Protein AF-A0A1V5Z979-F1 (afdb_monomer_lite)

Radius of gyration: 39.66 Å; chains: 1; bounding box: 82×24×123 Å

pLDDT: mean 83.8, std 12.01, range [31.59, 94.88]

Secondary structure (DSSP, 8-state):
----------HHHHHHHHHHHHHHHHHHHHHHHHHHHHHHHHHHHHHHHHHHHHHHHHHHHHHHHHHHHHHHHHH--TTHHHHHHHHHHHHHHHHHHHHHHHHHHHHHHHHHHHHHHHHHHHHHHHHHHHHHHHHHHHHHHHHHHHHHHHHHHHHHTT-----PPPPTT-TTHHHHHHHHHHHHHHHHHHHHHHHHHTT--

Foldseek 3Di:
DDDPPPPWQPVVVLCVVLCVVLVVLVVVLVVVLVVLVVVLVVLLVVLVVVLVVVVVVLVVVLVVLVVQQVVLVVVVPPPSNVVSVVSNVVSVVVSVVSVVVSVVSVVVSVVSVVVSVVSVVVSVVVSVVSSVVSSVLSVLERRVVRVVVVCVVCVVVVHQDDDDQDDPSRPCRVVSVVVNVVSVVVVVVVVVVVVVVVVVD

Sequence (201 aa):
MRKKRGALADGGFQRRTAVRVLGVVLAFSVIGLSVLGFHAVRTGRMLASASDELESALLTGDNIVKAFIRYSGRVGATGLVPNAGKIAIDHELSATTVRRRMADIRRCIFINYAIIGVLGGLFLLQGVFLYRYCIRLTGRIAGPMGMLRRRLEEINRGEIPDFRPLRRDDEFRDVYDQLALAARGIETGVKRRVRTRAKER

Structure (mmCIF, N/CA/C/O backbone):
data_AF-A0A1V5Z979-F1
#
_entry.id   AF-A0A1V5Z979-F1
#
loop_
_atom_site.group_PDB
_atom_site.id
_atom_site.type_symbol
_atom_site.label_atom_id
_atom_site.label_alt_id
_atom_site.label_comp_id
_atom_site.label_asym_id
_atom_site.label_entity_id
_atom_site.label_seq_id
_atom_site.pdbx_PDB_ins_code
_atom_site.Cartn_x
_atom_site.Cartn_y
_atom_site.Cartn_z
_atom_site.occupancy
_atom_site.B_iso_or_equiv
_atom_site.auth_seq_id
_atom_site.auth_comp_id
_atom_site.auth_asym_id
_atom_site.auth_atom_id
_atom_site.pdbx_PDB_model_num
ATOM 1 N N . MET A 1 1 ? -42.049 8.617 17.610 1.00 35.78 1 MET A N 1
ATOM 2 C CA . MET A 1 1 ? -40.870 7.775 17.283 1.00 35.78 1 MET A CA 1
ATOM 3 C C . MET A 1 1 ? -39.894 7.757 18.459 1.00 35.78 1 MET A C 1
ATOM 5 O O . MET A 1 1 ? -39.322 8.784 18.801 1.00 35.78 1 MET A O 1
ATOM 9 N N . ARG A 1 2 ? -39.759 6.613 19.140 1.00 31.59 2 ARG A N 1
ATOM 10 C CA . ARG A 1 2 ? -38.949 6.447 20.362 1.00 31.59 2 ARG A CA 1
ATOM 11 C C . ARG A 1 2 ? -37.449 6.515 20.029 1.00 31.59 2 ARG A C 1
ATOM 13 O O . ARG A 1 2 ? -36.906 5.595 19.425 1.00 31.59 2 ARG A O 1
ATOM 20 N N . LYS A 1 3 ? -36.780 7.591 20.457 1.00 36.03 3 LYS A N 1
ATOM 21 C CA . LYS A 1 3 ? -35.313 7.734 20.469 1.00 36.03 3 LYS A CA 1
ATOM 22 C C . LYS A 1 3 ? -34.719 6.569 21.280 1.00 36.03 3 LYS A C 1
ATOM 24 O O . LYS A 1 3 ? -34.806 6.565 22.508 1.00 36.03 3 LYS A O 1
ATOM 29 N N . LYS A 1 4 ? -34.135 5.565 20.614 1.00 40.50 4 LYS A N 1
ATOM 30 C CA . LYS A 1 4 ? -33.307 4.544 21.272 1.00 40.50 4 LYS A CA 1
ATOM 31 C C . LYS A 1 4 ? -32.090 5.259 21.862 1.00 40.50 4 LYS A C 1
ATOM 33 O O . LYS A 1 4 ? -31.156 5.599 21.143 1.00 40.50 4 LYS A O 1
ATOM 38 N N . ARG A 1 5 ? -32.124 5.535 23.167 1.00 42.91 5 ARG A N 1
ATOM 39 C CA . ARG A 1 5 ? -30.969 6.012 23.934 1.00 42.91 5 ARG A CA 1
ATOM 40 C C . ARG A 1 5 ? -29.943 4.877 23.985 1.00 42.91 5 ARG A C 1
ATOM 42 O O . ARG A 1 5 ? -30.000 4.031 24.871 1.00 42.91 5 ARG A O 1
ATOM 49 N N . GLY A 1 6 ? -29.045 4.839 23.002 1.00 43.59 6 GLY A N 1
ATOM 50 C CA . GLY A 1 6 ? -27.810 4.058 23.055 1.00 43.59 6 GLY A CA 1
ATOM 51 C C . GLY A 1 6 ? -26.882 4.683 24.087 1.00 43.59 6 GLY A C 1
ATOM 52 O O . GLY A 1 6 ? -25.985 5.443 23.743 1.00 43.59 6 GLY A O 1
ATOM 53 N N . ALA A 1 7 ? -27.171 4.452 25.362 1.00 45.88 7 ALA A N 1
ATOM 54 C CA . ALA A 1 7 ? -26.280 4.836 26.436 1.00 45.88 7 ALA A CA 1
ATOM 55 C C . ALA A 1 7 ? -25.063 3.895 26.432 1.00 45.88 7 ALA A C 1
ATOM 57 O O . ALA A 1 7 ? -25.236 2.680 26.356 1.00 45.88 7 ALA A O 1
ATOM 58 N N . LEU A 1 8 ? -23.877 4.497 26.596 1.00 48.47 8 LEU A N 1
ATOM 59 C CA . LEU A 1 8 ? -22.590 3.890 26.979 1.00 48.47 8 LEU A CA 1
ATOM 60 C C . LEU A 1 8 ? -21.649 3.439 25.847 1.00 48.47 8 LEU A C 1
ATOM 62 O O . LEU A 1 8 ? -21.052 2.374 25.910 1.00 48.47 8 LEU A O 1
ATOM 66 N N . ALA A 1 9 ? -21.427 4.293 24.850 1.00 53.34 9 ALA A N 1
ATOM 67 C CA . ALA A 1 9 ? -20.205 4.239 24.047 1.00 53.34 9 ALA A CA 1
ATOM 68 C C . ALA A 1 9 ? -19.625 5.653 23.962 1.00 53.34 9 ALA A C 1
ATOM 70 O O . ALA A 1 9 ? -20.198 6.517 23.299 1.00 53.34 9 ALA A O 1
ATOM 71 N N . ASP A 1 10 ? -18.516 5.918 24.657 1.00 63.00 10 ASP A N 1
ATOM 72 C CA . ASP A 1 10 ? -17.785 7.176 24.499 1.00 63.00 10 ASP A CA 1
ATOM 73 C C . ASP A 1 10 ? -17.158 7.212 23.093 1.00 63.00 10 ASP A C 1
ATOM 75 O O . ASP A 1 10 ? -16.025 6.783 22.862 1.00 63.00 10 ASP A O 1
ATOM 79 N N . GLY A 1 11 ? -17.925 7.699 22.113 1.00 62.31 11 GLY A N 1
ATOM 80 C CA . GLY A 1 11 ? -17.481 7.832 20.724 1.00 62.31 11 GLY A CA 1
ATOM 81 C C . GLY A 1 11 ? -16.298 8.797 20.562 1.00 62.31 11 GLY A C 1
ATOM 82 O O . GLY A 1 11 ? -15.613 8.781 19.535 1.00 62.31 11 GLY A O 1
ATOM 83 N N . GLY A 1 12 ? -16.028 9.639 21.566 1.00 69.50 12 GLY A N 1
ATOM 84 C CA . GLY A 1 12 ? -14.826 10.463 21.640 1.00 69.50 12 GLY A CA 1
ATOM 85 C C . GLY A 1 12 ? -13.585 9.637 21.974 1.00 69.50 12 GLY A C 1
ATOM 86 O O . GLY A 1 12 ? -12.540 9.844 21.356 1.00 69.50 12 GLY A O 1
ATOM 87 N N . PHE A 1 13 ? -13.694 8.689 22.906 1.00 68.56 13 PHE A N 1
ATOM 88 C CA . PHE A 1 13 ? -12.626 7.737 23.224 1.00 68.56 13 PHE A CA 1
ATOM 89 C C . PHE A 1 13 ? -12.359 6.774 22.060 1.00 68.56 13 PHE A C 1
ATOM 91 O O . PHE A 1 13 ? -11.215 6.624 21.637 1.00 68.56 13 PHE A O 1
ATOM 98 N N . GLN A 1 14 ? -13.410 6.204 21.463 1.00 72.06 14 GLN A N 1
ATOM 99 C CA . GLN A 1 14 ? -13.290 5.255 20.346 1.00 72.06 14 GLN A CA 1
ATOM 100 C C . GLN A 1 14 ? -12.556 5.858 19.143 1.00 72.06 14 GLN A C 1
ATOM 102 O O . GLN A 1 14 ? -11.610 5.263 18.630 1.00 72.06 14 GLN A O 1
ATOM 107 N N . ARG A 1 15 ? -12.940 7.072 18.721 1.00 71.06 15 ARG A N 1
ATOM 108 C CA . ARG A 1 15 ? -12.273 7.762 17.606 1.00 71.06 15 ARG A CA 1
ATOM 109 C C . ARG A 1 15 ? -10.845 8.163 17.950 1.00 71.06 15 ARG A C 1
ATOM 111 O O . ARG A 1 15 ? -9.973 7.979 17.112 1.00 71.06 15 ARG A O 1
ATOM 118 N N . ARG A 1 16 ? -10.577 8.664 19.163 1.00 80.25 16 ARG A N 1
ATOM 119 C CA . ARG A 1 16 ? -9.211 9.034 19.574 1.00 80.25 16 ARG A CA 1
ATOM 120 C C . ARG A 1 16 ? -8.273 7.829 19.582 1.00 80.25 16 ARG A C 1
ATOM 122 O O . ARG A 1 16 ? -7.176 7.923 19.042 1.00 80.25 16 ARG A O 1
ATOM 129 N N . THR A 1 17 ? -8.707 6.702 20.137 1.00 78.56 17 THR A N 1
ATOM 130 C CA . THR A 1 17 ? -7.901 5.474 20.174 1.00 78.56 17 THR A CA 1
ATOM 131 C C . THR A 1 17 ? -7.713 4.892 18.775 1.00 78.56 17 THR A C 1
ATOM 133 O O . THR A 1 17 ? -6.583 4.597 18.393 1.00 78.56 17 THR A O 1
ATOM 136 N N . ALA A 1 18 ? -8.780 4.807 17.971 1.00 80.69 18 ALA A N 1
ATOM 137 C CA . ALA A 1 18 ? -8.688 4.320 16.595 1.00 80.69 18 ALA A CA 1
ATOM 138 C C . ALA A 1 18 ? -7.765 5.194 15.730 1.00 80.69 18 ALA A C 1
ATOM 140 O O . ALA A 1 18 ? -6.928 4.655 15.016 1.00 80.69 18 ALA A O 1
ATOM 141 N N . VAL A 1 19 ? -7.861 6.525 15.826 1.00 80.19 19 VAL A N 1
ATOM 142 C CA . VAL A 1 19 ? -7.001 7.455 15.072 1.00 80.19 19 VAL A CA 1
ATOM 143 C C . VAL A 1 19 ? -5.542 7.362 15.516 1.00 80.19 19 VAL A C 1
ATOM 145 O O . VAL A 1 19 ? -4.662 7.402 14.665 1.00 80.19 19 VAL A O 1
ATOM 148 N N . ARG A 1 20 ? -5.258 7.191 16.815 1.00 86.12 20 ARG A N 1
ATOM 149 C CA . ARG A 1 20 ? -3.879 7.017 17.308 1.00 86.12 20 ARG A CA 1
ATOM 150 C C . ARG A 1 20 ? -3.242 5.732 16.786 1.00 86.12 20 ARG A C 1
ATOM 152 O O . ARG A 1 20 ? -2.144 5.784 16.246 1.00 86.12 20 ARG A O 1
ATOM 159 N N . VAL A 1 21 ? -3.938 4.600 16.911 1.00 87.06 21 VAL A N 1
ATOM 160 C CA . VAL A 1 21 ? -3.439 3.303 16.422 1.00 87.06 21 VAL A CA 1
ATOM 161 C C . VAL A 1 21 ? -3.267 3.335 14.905 1.00 87.06 21 VAL A C 1
ATOM 163 O O . VAL A 1 21 ? -2.213 2.962 14.397 1.00 87.06 21 VAL A O 1
ATOM 166 N N . LEU A 1 22 ? -4.270 3.844 14.185 1.00 87.38 22 LEU A N 1
ATOM 167 C CA . LEU A 1 22 ? -4.211 3.976 12.734 1.00 87.38 22 LEU A CA 1
ATOM 168 C C . LEU A 1 22 ? -3.068 4.901 12.299 1.00 87.38 22 LEU A C 1
ATOM 170 O O . LEU A 1 22 ? -2.351 4.572 11.363 1.00 87.38 22 LEU A O 1
ATOM 174 N N . GLY A 1 23 ? -2.872 6.024 12.992 1.00 86.19 23 GLY A N 1
ATOM 175 C CA . GLY A 1 23 ? -1.809 6.983 12.702 1.00 86.19 23 GLY A CA 1
ATOM 176 C C . GLY A 1 23 ? -0.417 6.371 12.827 1.00 86.19 23 GLY A C 1
ATOM 177 O O . GLY A 1 23 ? 0.405 6.565 11.938 1.00 86.19 23 GLY A O 1
ATOM 178 N N . VAL A 1 24 ? -0.169 5.579 13.876 1.00 90.19 24 VAL A N 1
ATOM 179 C CA . VAL A 1 24 ? 1.113 4.874 14.045 1.00 90.19 24 VAL A CA 1
ATOM 180 C C . VAL A 1 24 ? 1.332 3.868 12.916 1.00 90.19 24 VAL A C 1
ATOM 182 O O . VAL A 1 24 ? 2.386 3.885 12.286 1.00 90.19 24 VAL A O 1
ATOM 185 N N . VAL A 1 25 ? 0.338 3.028 12.611 1.00 89.25 25 VAL A N 1
ATOM 186 C CA . VAL A 1 25 ? 0.473 2.017 11.549 1.00 89.25 25 VAL A CA 1
ATOM 187 C C . VAL A 1 25 ? 0.699 2.672 10.187 1.00 89.25 25 VAL A C 1
ATOM 189 O O . VAL A 1 25 ? 1.620 2.285 9.472 1.00 89.25 25 VAL A O 1
ATOM 192 N N . LEU A 1 26 ? -0.081 3.702 9.850 1.00 88.69 26 LEU A N 1
ATOM 193 C CA . LEU A 1 26 ? 0.071 4.423 8.589 1.00 88.69 26 LEU A CA 1
ATOM 194 C C . LEU A 1 26 ? 1.418 5.142 8.491 1.00 88.69 26 LEU A C 1
ATOM 196 O O . LEU A 1 26 ? 2.000 5.154 7.412 1.00 88.69 26 LEU A O 1
ATOM 200 N N . ALA A 1 27 ? 1.946 5.693 9.588 1.00 90.81 27 ALA A N 1
ATOM 201 C CA . ALA A 1 27 ? 3.269 6.313 9.587 1.00 90.81 27 ALA A CA 1
ATOM 202 C C . ALA A 1 27 ? 4.362 5.305 9.193 1.00 90.81 27 ALA A C 1
ATOM 204 O O . ALA A 1 27 ? 5.165 5.587 8.303 1.00 90.81 27 ALA A O 1
ATOM 205 N N . PHE A 1 28 ? 4.349 4.102 9.777 1.00 91.44 28 PHE A N 1
ATOM 206 C CA . PHE A 1 28 ? 5.280 3.036 9.392 1.00 91.44 28 PHE A CA 1
ATOM 207 C C . PHE A 1 28 ? 5.092 2.595 7.935 1.00 91.44 28 PHE A C 1
ATOM 209 O O . PHE A 1 28 ? 6.078 2.439 7.212 1.00 91.44 28 PHE A O 1
ATOM 216 N N . SER A 1 29 ? 3.847 2.443 7.474 1.00 90.38 29 SER A N 1
ATOM 217 C CA . SER A 1 29 ? 3.556 2.094 6.077 1.00 90.38 29 SER A CA 1
ATOM 218 C C . SER A 1 29 ? 4.069 3.147 5.092 1.00 90.38 29 SER A C 1
ATOM 220 O O . SER A 1 29 ? 4.649 2.791 4.068 1.00 90.38 29 SER A O 1
ATOM 222 N N . VAL A 1 30 ? 3.908 4.437 5.403 1.00 91.62 30 VAL A N 1
ATOM 223 C CA . VAL A 1 30 ? 4.403 5.545 4.572 1.00 91.62 30 VAL A CA 1
ATOM 224 C C . VAL A 1 30 ? 5.925 5.548 4.511 1.00 91.62 30 VAL A C 1
ATOM 226 O O . VAL A 1 30 ? 6.480 5.710 3.426 1.00 91.62 30 VAL A O 1
ATOM 229 N N . ILE A 1 31 ? 6.610 5.326 5.636 1.00 94.19 31 ILE A N 1
ATOM 230 C CA . ILE A 1 31 ? 8.077 5.233 5.663 1.00 94.19 31 ILE A CA 1
ATOM 231 C C . ILE A 1 31 ? 8.545 4.075 4.773 1.00 94.19 31 ILE A C 1
ATOM 233 O O . ILE A 1 31 ? 9.392 4.276 3.902 1.00 94.19 31 ILE A O 1
ATOM 237 N N . GLY A 1 32 ? 7.949 2.887 4.924 1.00 91.06 32 GLY A N 1
ATOM 238 C CA . GLY A 1 32 ? 8.285 1.719 4.106 1.00 91.06 32 GLY A CA 1
ATOM 239 C C . GLY A 1 32 ? 8.056 1.953 2.610 1.00 91.06 32 GLY A C 1
ATOM 240 O O . GLY A 1 32 ? 8.951 1.713 1.799 1.00 91.06 32 GLY A O 1
ATOM 241 N N . LEU A 1 33 ? 6.889 2.490 2.240 1.00 92.56 33 LEU A N 1
ATOM 242 C CA . LEU A 1 33 ? 6.569 2.832 0.850 1.00 92.56 33 LEU A CA 1
ATOM 243 C C . LEU A 1 33 ? 7.500 3.902 0.280 1.00 92.56 33 LEU A C 1
ATOM 245 O O . LEU A 1 33 ? 7.852 3.830 -0.893 1.00 92.56 33 LEU A O 1
ATOM 249 N N . SER A 1 34 ? 7.923 4.867 1.094 1.00 93.44 34 SER A N 1
ATOM 250 C CA . SER A 1 34 ? 8.844 5.921 0.660 1.00 93.44 34 SER A CA 1
ATOM 251 C C . SER A 1 34 ? 10.221 5.354 0.329 1.00 93.44 34 SER A C 1
ATOM 253 O O . SER A 1 34 ? 10.784 5.684 -0.712 1.00 93.44 34 SER A O 1
ATOM 255 N N . VAL A 1 35 ? 10.745 4.455 1.169 1.00 94.88 35 VAL A N 1
ATOM 256 C CA . VAL A 1 35 ? 12.033 3.785 0.925 1.00 94.88 35 VAL A CA 1
ATOM 257 C C . VAL A 1 35 ? 11.964 2.911 -0.329 1.00 94.88 35 VAL A C 1
ATOM 259 O O . VAL A 1 35 ? 12.829 3.015 -1.200 1.00 94.88 35 VAL A O 1
ATOM 262 N N . LEU A 1 36 ? 10.915 2.093 -0.463 1.00 92.06 36 LEU A N 1
ATOM 263 C CA . LEU A 1 36 ? 10.720 1.226 -1.630 1.00 92.06 36 LEU A CA 1
ATOM 264 C C . LEU A 1 36 ? 10.510 2.033 -2.916 1.00 92.06 36 LEU A C 1
ATOM 266 O O . LEU A 1 36 ? 11.118 1.732 -3.943 1.00 92.06 36 LEU A O 1
ATOM 270 N N . GLY A 1 37 ? 9.695 3.086 -2.849 1.00 92.56 37 GLY A N 1
ATOM 271 C CA . GLY A 1 37 ? 9.441 4.002 -3.955 1.00 92.56 37 GLY A CA 1
ATOM 272 C C . GLY A 1 37 ? 10.712 4.707 -4.410 1.00 92.56 37 GLY A C 1
ATOM 273 O O . GLY A 1 37 ? 11.023 4.711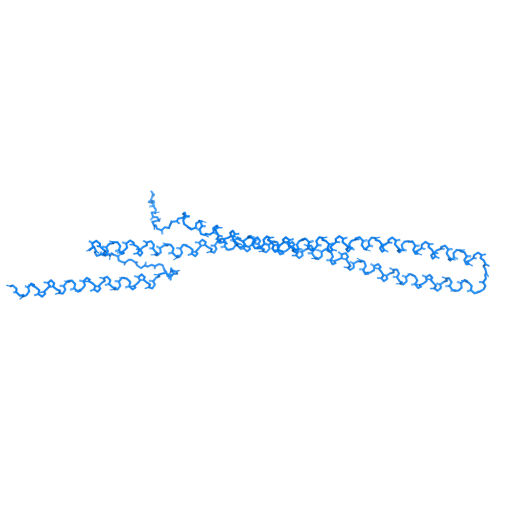 -5.600 1.00 92.56 37 GLY A O 1
ATOM 274 N N . PHE A 1 38 ? 11.495 5.239 -3.469 1.00 94.12 38 PHE A N 1
ATOM 275 C CA . PHE A 1 38 ? 12.774 5.874 -3.774 1.00 94.12 38 PHE A CA 1
ATOM 276 C C . PHE A 1 38 ? 13.749 4.898 -4.438 1.00 94.12 38 PHE A C 1
ATOM 278 O O . PHE A 1 38 ? 14.337 5.222 -5.473 1.00 94.12 38 PHE A O 1
ATOM 285 N N . HIS A 1 39 ? 13.882 3.690 -3.883 1.00 92.25 39 HIS A N 1
ATOM 286 C CA . HIS A 1 39 ? 14.736 2.651 -4.447 1.00 92.25 39 HIS A CA 1
ATOM 287 C C . HIS A 1 39 ? 14.314 2.303 -5.881 1.00 92.25 39 HIS A C 1
ATOM 289 O O . HIS A 1 39 ? 15.134 2.341 -6.795 1.00 92.25 39 HIS A O 1
ATOM 295 N N . ALA A 1 40 ? 13.028 2.047 -6.116 1.00 92.38 40 ALA A N 1
ATOM 296 C CA . ALA A 1 40 ? 12.533 1.699 -7.441 1.00 92.38 40 ALA A CA 1
ATOM 297 C C . ALA A 1 40 ? 12.649 2.822 -8.468 1.00 92.38 40 ALA A C 1
ATOM 299 O O . ALA A 1 40 ? 12.984 2.542 -9.616 1.00 92.38 40 ALA A O 1
ATOM 300 N N . VAL A 1 41 ? 12.425 4.079 -8.073 1.00 91.94 41 VAL A N 1
ATOM 301 C CA . VAL A 1 41 ? 12.617 5.228 -8.966 1.00 91.94 41 VAL A CA 1
ATOM 302 C C . VAL A 1 41 ? 14.086 5.361 -9.350 1.00 91.94 41 VAL A C 1
ATOM 304 O O . VAL A 1 41 ? 14.398 5.530 -10.528 1.00 91.94 41 VAL A O 1
ATOM 307 N N . ARG A 1 42 ? 15.002 5.254 -8.381 1.00 93.62 42 ARG A N 1
ATOM 308 C CA . ARG A 1 42 ? 16.443 5.344 -8.643 1.00 93.62 42 ARG A CA 1
ATOM 309 C C . ARG A 1 42 ? 16.912 4.214 -9.558 1.00 93.62 42 ARG A C 1
ATOM 311 O O . ARG A 1 42 ? 17.554 4.483 -10.571 1.00 93.62 42 ARG A O 1
ATOM 318 N N . THR A 1 43 ? 16.557 2.974 -9.230 1.00 91.12 43 THR A N 1
ATOM 319 C CA . THR A 1 43 ? 16.894 1.792 -10.031 1.00 91.12 43 THR A CA 1
ATOM 320 C C . THR A 1 43 ? 16.267 1.869 -11.421 1.00 91.12 43 THR A C 1
ATOM 322 O O . THR A 1 43 ? 16.947 1.623 -12.410 1.00 91.12 43 THR A O 1
ATOM 325 N N . GLY A 1 44 ? 15.002 2.284 -11.517 1.00 92.69 44 GLY A N 1
ATOM 326 C CA . GLY A 1 44 ? 14.295 2.438 -12.785 1.00 92.69 44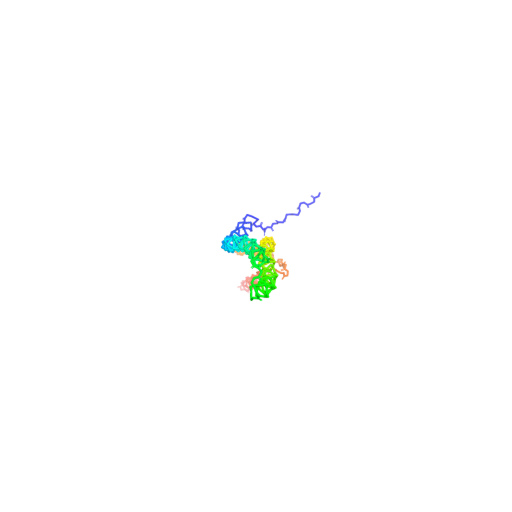 GLY A CA 1
ATOM 327 C C . GLY A 1 44 ? 14.931 3.484 -13.699 1.00 92.69 44 GLY A C 1
ATOM 328 O O . GLY A 1 44 ? 15.112 3.215 -14.881 1.00 92.69 44 GLY A O 1
ATOM 329 N N . ARG A 1 45 ? 15.330 4.645 -13.160 1.00 92.00 45 ARG A N 1
ATOM 330 C CA . ARG A 1 45 ? 16.039 5.681 -13.934 1.00 92.00 45 ARG A CA 1
ATOM 331 C C . ARG A 1 45 ? 17.399 5.199 -14.431 1.00 92.00 45 ARG A C 1
ATOM 333 O O . ARG A 1 45 ? 17.708 5.412 -15.594 1.00 92.00 45 ARG A O 1
ATOM 340 N N . MET A 1 46 ? 18.173 4.530 -13.575 1.00 92.75 46 MET A N 1
ATOM 341 C CA . MET A 1 46 ? 19.485 3.987 -13.945 1.00 92.75 46 MET A CA 1
ATOM 342 C C . MET A 1 46 ? 19.377 2.905 -15.030 1.00 92.75 46 MET A C 1
ATOM 344 O O . MET A 1 46 ? 20.169 2.882 -15.965 1.00 92.75 46 MET A O 1
ATOM 348 N N . LEU A 1 47 ? 18.387 2.014 -14.928 1.00 91.75 47 LEU A N 1
ATOM 349 C CA . LEU A 1 47 ? 18.130 0.986 -15.941 1.00 91.75 47 LEU A CA 1
ATOM 350 C C . LEU A 1 47 ? 17.644 1.593 -17.263 1.00 91.75 47 LEU A C 1
ATOM 352 O O . LEU A 1 47 ? 18.013 1.100 -18.325 1.00 91.75 47 LEU A O 1
ATOM 356 N N . ALA A 1 48 ? 16.831 2.652 -17.205 1.00 91.75 48 ALA A N 1
ATOM 357 C CA . ALA A 1 48 ? 16.363 3.356 -18.393 1.00 91.75 48 ALA A CA 1
ATOM 358 C C . ALA A 1 48 ? 17.522 4.042 -19.129 1.00 91.75 48 ALA A C 1
ATOM 360 O O . ALA A 1 48 ? 17.693 3.805 -20.320 1.00 91.75 48 ALA A O 1
ATOM 361 N N . SER A 1 49 ? 18.368 4.797 -18.418 1.00 93.19 49 SER A N 1
ATOM 362 C CA . SER A 1 49 ? 19.532 5.447 -19.032 1.00 93.19 49 SER A CA 1
ATOM 363 C C . SER A 1 49 ? 20.513 4.429 -19.611 1.00 93.19 49 SER A C 1
ATOM 365 O O . SER A 1 49 ? 20.938 4.579 -20.750 1.00 93.19 49 SER A O 1
ATOM 367 N N . ALA A 1 50 ? 20.799 3.342 -18.885 1.00 90.75 50 ALA A N 1
ATOM 368 C CA . ALA A 1 50 ? 21.659 2.271 -19.386 1.00 90.75 50 ALA A CA 1
ATOM 369 C C . ALA A 1 50 ? 21.080 1.595 -20.642 1.00 90.75 50 ALA A C 1
ATOM 371 O O . ALA A 1 50 ? 21.824 1.228 -21.549 1.00 90.75 50 ALA A O 1
ATOM 372 N N . SER A 1 51 ? 19.754 1.436 -20.717 1.00 92.56 51 SER A N 1
ATOM 373 C CA . SER A 1 51 ? 19.088 0.923 -21.916 1.00 92.56 51 SER A CA 1
ATOM 374 C C . SER A 1 51 ? 19.241 1.888 -23.095 1.00 92.56 51 SER A C 1
ATOM 376 O O . SER A 1 51 ? 19.550 1.437 -24.193 1.00 92.56 51 SER A O 1
ATOM 378 N N . ASP A 1 52 ? 19.043 3.188 -22.891 1.00 92.88 52 ASP A N 1
ATOM 379 C CA . ASP A 1 52 ? 19.116 4.188 -23.967 1.00 92.88 52 ASP A CA 1
ATOM 380 C C . ASP A 1 52 ? 20.560 4.395 -24.471 1.00 92.88 52 ASP A C 1
ATOM 382 O O . ASP A 1 52 ? 20.804 4.543 -25.674 1.00 92.88 52 ASP A O 1
ATOM 386 N N . GLU A 1 53 ? 21.545 4.329 -23.570 1.00 93.44 53 GLU A N 1
ATOM 387 C CA . GLU A 1 53 ? 22.971 4.314 -23.917 1.00 93.44 53 GLU A CA 1
ATOM 388 C C . GLU A 1 53 ? 23.327 3.084 -24.759 1.00 93.44 53 GLU A C 1
ATOM 390 O O . GLU A 1 53 ? 24.013 3.200 -25.777 1.00 93.44 53 GLU A O 1
ATOM 395 N N . LEU A 1 54 ? 22.818 1.907 -24.384 1.00 92.81 54 LEU A N 1
ATOM 396 C CA . LEU A 1 54 ? 23.046 0.666 -25.121 1.00 92.81 54 LEU A CA 1
ATOM 397 C C . LEU A 1 54 ? 22.377 0.687 -26.504 1.00 92.81 54 LEU A C 1
ATOM 399 O O . LEU A 1 54 ? 22.958 0.196 -27.473 1.00 92.81 54 LEU A O 1
ATOM 403 N N . GLU A 1 55 ? 21.200 1.309 -26.623 1.00 93.94 55 GLU A N 1
ATOM 404 C CA . GLU A 1 55 ? 20.535 1.563 -27.908 1.00 93.94 55 GLU A CA 1
ATOM 405 C C . GLU A 1 55 ? 21.408 2.429 -28.825 1.00 93.94 55 GLU A C 1
ATOM 407 O O . GLU A 1 55 ? 21.642 2.094 -29.989 1.00 93.94 55 GLU A O 1
ATOM 412 N N . SER A 1 56 ? 21.958 3.510 -28.273 1.00 94.38 56 SER A N 1
ATOM 413 C CA . SER A 1 56 ? 22.838 4.437 -28.989 1.00 94.38 56 SER A CA 1
ATOM 414 C C . SER A 1 56 ? 24.157 3.775 -29.411 1.00 94.38 56 SER A C 1
ATOM 416 O O . SER A 1 56 ? 24.640 3.979 -30.531 1.00 94.38 56 SER A O 1
ATOM 418 N N . ALA A 1 57 ? 24.724 2.929 -28.547 1.00 93.31 57 ALA A N 1
ATOM 419 C CA . ALA A 1 57 ? 25.916 2.143 -28.848 1.00 93.31 57 ALA A CA 1
ATOM 420 C C . ALA A 1 57 ? 25.664 1.131 -29.978 1.00 93.31 57 ALA A C 1
ATOM 422 O O . ALA A 1 57 ? 26.495 1.003 -30.879 1.00 93.31 57 ALA A O 1
ATOM 423 N N . LEU A 1 58 ? 24.499 0.469 -29.991 1.00 94.06 58 LEU A N 1
ATOM 424 C CA . LEU A 1 58 ? 24.104 -0.428 -31.082 1.00 94.06 58 LEU A CA 1
ATOM 425 C C . LEU A 1 58 ? 23.969 0.308 -32.419 1.00 94.06 58 LEU A C 1
ATOM 427 O O . LEU A 1 58 ? 24.467 -0.186 -33.428 1.00 94.06 58 LEU A O 1
ATOM 431 N N . LEU A 1 59 ? 23.345 1.490 -32.437 1.00 93.69 59 LEU A N 1
ATOM 432 C CA . LEU A 1 59 ? 23.223 2.305 -33.654 1.00 93.69 59 LEU A CA 1
ATOM 433 C C . LEU A 1 59 ? 24.592 2.737 -34.194 1.00 93.69 59 LEU A C 1
ATOM 435 O O . LEU A 1 59 ? 24.833 2.721 -35.403 1.00 93.69 59 LEU A O 1
ATOM 439 N N . THR A 1 60 ? 25.510 3.090 -33.295 1.00 94.19 60 THR A N 1
ATOM 440 C CA . THR A 1 60 ? 26.888 3.434 -33.662 1.00 94.19 60 THR A CA 1
ATOM 441 C C . THR A 1 60 ? 27.622 2.215 -34.227 1.00 94.19 60 THR A C 1
ATOM 443 O O . THR A 1 60 ? 28.261 2.318 -35.275 1.00 94.19 60 THR A O 1
ATOM 446 N N . GLY A 1 61 ? 27.471 1.048 -33.594 1.00 91.12 61 GLY A N 1
ATOM 447 C CA . GLY A 1 61 ? 28.010 -0.221 -34.083 1.00 91.12 61 GLY A CA 1
ATOM 448 C C . GLY A 1 61 ? 27.485 -0.594 -35.472 1.00 91.12 61 GLY A C 1
ATOM 449 O O . GLY A 1 61 ? 28.280 -0.899 -36.359 1.00 91.12 61 GLY A O 1
ATOM 450 N N . ASP A 1 62 ? 26.173 -0.466 -35.706 1.00 94.19 62 ASP A N 1
ATOM 451 C CA . ASP A 1 62 ? 25.545 -0.688 -37.019 1.00 94.19 62 ASP A CA 1
ATOM 452 C C . ASP A 1 62 ? 26.172 0.207 -38.099 1.00 94.19 62 ASP A C 1
ATOM 454 O O . ASP A 1 62 ? 26.437 -0.245 -39.217 1.00 94.19 62 ASP A O 1
ATOM 458 N N . ASN A 1 63 ? 26.432 1.478 -37.779 1.00 93.62 63 ASN A N 1
ATOM 459 C CA . ASN A 1 63 ? 27.054 2.420 -38.708 1.00 93.62 63 ASN A CA 1
ATOM 460 C C . ASN A 1 63 ? 28.515 2.056 -39.015 1.00 93.62 63 ASN A C 1
ATOM 462 O O . ASN A 1 63 ? 28.914 2.104 -40.181 1.00 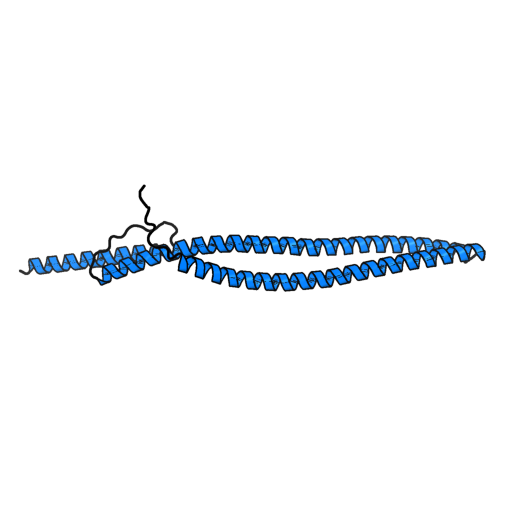93.62 63 ASN A O 1
ATOM 466 N N . ILE A 1 64 ? 29.294 1.653 -38.004 1.00 91.00 64 ILE A N 1
ATOM 467 C CA . ILE A 1 64 ? 30.690 1.214 -38.172 1.00 91.00 64 ILE A CA 1
ATOM 468 C C . ILE A 1 64 ? 30.751 -0.036 -39.049 1.00 91.00 64 ILE A C 1
ATOM 470 O O . ILE A 1 64 ? 31.500 -0.065 -40.025 1.00 91.00 64 ILE A O 1
ATOM 474 N N . VAL A 1 65 ? 29.929 -1.045 -38.753 1.00 92.31 65 VAL A N 1
ATOM 475 C CA . VAL A 1 65 ? 29.891 -2.300 -39.513 1.00 92.31 65 VAL A CA 1
ATOM 476 C C . VAL A 1 65 ? 29.469 -2.045 -40.961 1.00 92.31 65 VAL A C 1
ATOM 478 O O . VAL A 1 65 ? 30.137 -2.510 -41.884 1.00 92.31 65 VAL A O 1
ATOM 481 N N . LYS A 1 66 ? 28.438 -1.223 -41.201 1.00 91.12 66 LYS A N 1
ATOM 482 C CA . LYS A 1 66 ? 28.027 -0.833 -42.564 1.00 91.12 66 LYS A CA 1
ATOM 483 C C . LYS A 1 66 ? 29.131 -0.094 -43.324 1.00 91.12 66 LYS A C 1
ATOM 485 O O . LYS A 1 66 ? 29.342 -0.364 -44.510 1.00 91.12 66 LYS A O 1
ATOM 490 N N . ALA A 1 67 ? 29.830 0.836 -42.671 1.00 89.50 67 ALA A N 1
ATOM 491 C CA . ALA A 1 67 ? 30.949 1.558 -43.274 1.00 89.50 67 ALA A CA 1
ATOM 492 C C . ALA A 1 67 ? 32.114 0.613 -43.608 1.00 89.50 67 ALA A C 1
ATOM 494 O O . ALA A 1 67 ? 32.675 0.698 -44.702 1.00 89.50 67 ALA A O 1
ATOM 495 N N . PHE A 1 68 ? 32.420 -0.328 -42.711 1.00 88.50 68 PHE A N 1
ATOM 496 C CA . PHE A 1 68 ? 33.456 -1.340 -42.900 1.00 88.50 68 PHE A CA 1
ATOM 497 C C . PHE A 1 68 ? 33.145 -2.275 -44.076 1.00 88.50 68 PHE A C 1
ATOM 499 O O . PHE A 1 68 ? 33.996 -2.464 -44.945 1.00 88.50 68 PHE A O 1
ATOM 506 N N . ILE A 1 69 ? 31.910 -2.779 -44.181 1.00 87.44 69 ILE A N 1
ATOM 507 C CA . ILE A 1 69 ? 31.463 -3.589 -45.328 1.00 87.44 69 ILE A CA 1
ATOM 508 C C . ILE A 1 69 ? 31.630 -2.799 -46.631 1.00 87.44 69 ILE A C 1
ATOM 510 O O . ILE A 1 69 ? 32.244 -3.292 -47.579 1.00 87.44 69 ILE A O 1
ATOM 514 N N . ARG A 1 70 ? 31.154 -1.546 -46.673 1.00 86.88 70 ARG A N 1
ATOM 515 C CA . ARG A 1 70 ? 31.267 -0.680 -47.860 1.00 86.88 70 ARG A CA 1
ATOM 516 C C . ARG A 1 70 ? 32.725 -0.431 -48.259 1.00 86.88 70 ARG A C 1
ATOM 518 O O . ARG A 1 70 ? 33.026 -0.393 -49.449 1.00 86.88 70 ARG A O 1
ATOM 525 N N . TYR A 1 71 ? 33.617 -0.253 -47.287 1.00 87.50 71 TYR A N 1
ATOM 526 C CA . TYR A 1 71 ? 35.050 -0.096 -47.529 1.00 87.50 71 TYR A CA 1
ATOM 527 C C . TYR A 1 71 ? 35.675 -1.388 -48.071 1.00 87.50 71 TYR A C 1
ATOM 529 O O . TYR A 1 71 ? 36.328 -1.358 -49.113 1.00 87.50 71 TYR A O 1
ATOM 537 N N . SER A 1 72 ? 35.401 -2.531 -47.435 1.00 85.69 72 SER A N 1
ATOM 538 C CA . SER A 1 72 ? 35.925 -3.836 -47.860 1.00 85.69 72 SER A CA 1
ATOM 539 C C . SER A 1 72 ? 35.524 -4.191 -49.299 1.00 85.69 72 SER A C 1
ATOM 541 O O . SER A 1 72 ? 36.361 -4.656 -50.071 1.00 85.69 72 SER A O 1
ATOM 543 N N . GLY A 1 73 ? 34.285 -3.875 -49.700 1.00 82.56 73 GLY A N 1
ATOM 544 C CA . GLY A 1 73 ? 33.793 -4.093 -51.061 1.00 82.56 73 GLY A CA 1
ATOM 545 C C . GLY A 1 73 ? 34.436 -3.184 -52.115 1.00 82.56 73 GLY A C 1
ATOM 546 O O . GLY A 1 73 ? 34.494 -3.564 -53.278 1.00 82.56 73 GLY A O 1
ATOM 547 N N . ARG A 1 74 ? 34.950 -2.006 -51.729 1.00 83.12 74 ARG A N 1
ATOM 548 C CA . ARG A 1 74 ? 35.664 -1.091 -52.642 1.00 83.12 74 ARG A CA 1
ATOM 549 C C . ARG A 1 74 ? 37.126 -1.470 -52.850 1.00 83.12 74 ARG A C 1
ATOM 551 O O . ARG A 1 74 ? 37.647 -1.259 -53.936 1.00 83.12 74 ARG A O 1
ATOM 558 N N . VAL A 1 75 ? 37.791 -1.980 -51.813 1.00 79.19 75 VAL A N 1
ATOM 559 C CA . VAL A 1 75 ? 39.232 -2.287 -51.855 1.00 79.19 75 VAL A CA 1
ATOM 560 C C . VAL A 1 75 ? 39.508 -3.644 -52.515 1.00 79.19 75 VAL A C 1
ATOM 562 O O . VAL A 1 75 ? 40.623 -3.885 -52.963 1.00 79.19 75 VAL A O 1
ATOM 565 N N . GLY A 1 76 ? 38.508 -4.530 -52.620 1.00 64.44 76 GLY A N 1
ATOM 566 C CA . GLY A 1 76 ? 38.578 -5.746 -53.445 1.00 64.44 76 GLY A CA 1
ATOM 567 C C . GLY A 1 76 ? 39.631 -6.777 -53.016 1.00 64.44 76 GLY A C 1
ATOM 568 O O . GLY A 1 76 ? 39.849 -7.762 -53.717 1.00 64.44 76 GLY A O 1
ATOM 569 N N . ALA A 1 77 ? 40.286 -6.580 -51.871 1.00 69.75 77 ALA A N 1
ATOM 570 C CA . ALA A 1 77 ? 41.290 -7.496 -51.356 1.00 69.75 77 ALA A CA 1
ATOM 571 C C . ALA A 1 77 ? 40.635 -8.830 -50.960 1.00 69.75 77 ALA A C 1
ATOM 573 O O . ALA A 1 77 ? 39.720 -8.873 -50.131 1.00 69.75 77 ALA A O 1
ATOM 574 N N . THR A 1 78 ? 41.135 -9.922 -51.537 1.00 61.50 78 THR A N 1
ATOM 575 C CA . THR A 1 78 ? 40.584 -11.289 -51.482 1.00 61.50 78 THR A CA 1
ATOM 576 C C . THR A 1 78 ? 40.334 -11.832 -50.068 1.00 61.50 78 THR A C 1
ATOM 578 O O . THR A 1 78 ? 39.469 -12.686 -49.896 1.00 61.50 78 THR A O 1
ATOM 581 N N . GLY A 1 79 ? 41.016 -11.312 -49.040 1.00 64.25 79 GLY A N 1
ATOM 582 C CA . GLY A 1 79 ? 40.804 -11.686 -47.632 1.00 64.25 79 GLY A CA 1
ATOM 583 C C . GLY A 1 79 ? 39.917 -10.741 -46.804 1.00 64.25 79 GLY A C 1
ATOM 584 O O . GLY A 1 79 ? 39.485 -11.111 -45.715 1.00 64.25 79 GLY A O 1
ATOM 585 N N . LEU A 1 80 ? 39.625 -9.525 -47.275 1.00 69.50 80 LEU A N 1
ATOM 586 C CA . LEU A 1 80 ? 38.877 -8.513 -46.506 1.00 69.50 80 LEU A CA 1
ATOM 587 C C . LEU A 1 80 ? 37.357 -8.670 -46.646 1.00 69.50 80 LEU A C 1
ATOM 589 O O . LEU A 1 80 ? 36.628 -8.463 -45.679 1.00 69.50 80 LEU A O 1
ATOM 593 N N . VAL A 1 81 ? 36.881 -9.089 -47.820 1.00 70.38 81 VAL A N 1
ATOM 594 C CA . VAL A 1 81 ? 35.445 -9.254 -48.111 1.00 70.38 81 VAL A CA 1
ATOM 595 C C . VAL A 1 81 ? 34.795 -10.398 -47.304 1.00 70.38 81 VAL A C 1
ATOM 597 O O . VAL A 1 81 ? 33.748 -10.161 -46.697 1.00 70.38 81 VAL A O 1
ATOM 600 N N . PRO A 1 82 ? 35.389 -11.609 -47.195 1.00 70.25 82 PRO A N 1
ATOM 601 C CA . PRO A 1 82 ? 34.792 -12.701 -46.414 1.00 70.25 82 PRO A CA 1
ATOM 602 C C . PRO A 1 82 ? 34.745 -12.396 -44.910 1.00 70.25 82 PRO A C 1
ATOM 604 O O . PRO A 1 82 ? 33.759 -12.690 -44.234 1.00 70.25 82 PRO A O 1
ATOM 607 N N . ASN A 1 83 ? 35.793 -11.747 -44.390 1.00 78.62 83 ASN A N 1
ATOM 608 C CA . ASN A 1 83 ? 35.878 -11.356 -42.983 1.00 78.62 83 ASN A CA 1
ATOM 609 C C . ASN A 1 83 ? 34.884 -10.240 -42.636 1.00 78.62 83 ASN A C 1
ATOM 611 O O . ASN A 1 83 ? 34.274 -10.281 -41.569 1.00 78.62 83 ASN A O 1
ATOM 615 N N . ALA A 1 84 ? 34.651 -9.288 -43.546 1.00 79.69 84 ALA A N 1
ATOM 616 C CA . ALA A 1 84 ? 33.619 -8.268 -43.375 1.00 79.69 84 ALA A CA 1
ATOM 617 C C . ALA A 1 84 ? 32.204 -8.865 -43.326 1.00 79.69 84 ALA A C 1
ATOM 619 O O . ALA A 1 84 ? 31.398 -8.437 -42.502 1.00 79.69 84 ALA A O 1
ATOM 620 N N . GLY A 1 85 ? 31.919 -9.884 -44.144 1.00 81.81 85 GLY A N 1
ATOM 621 C CA . GLY A 1 85 ? 30.652 -10.620 -44.090 1.00 81.81 85 GLY A CA 1
ATOM 622 C C . GLY A 1 85 ? 30.446 -11.347 -42.758 1.00 81.81 85 GLY A C 1
ATOM 623 O O . GLY A 1 85 ? 29.374 -11.250 -42.166 1.00 81.81 85 GLY A O 1
ATOM 624 N N . LYS A 1 86 ? 31.487 -12.010 -42.237 1.00 86.81 86 LYS A N 1
ATOM 625 C CA . LYS A 1 86 ? 31.422 -12.679 -40.929 1.00 86.81 86 LYS A CA 1
ATOM 626 C C . LYS A 1 86 ? 31.182 -11.690 -39.781 1.00 86.81 86 LYS A C 1
ATOM 628 O O . LYS A 1 86 ? 30.295 -11.917 -38.968 1.00 86.81 86 LYS A O 1
ATOM 633 N N . ILE A 1 87 ? 31.903 -10.566 -39.763 1.00 85.75 87 ILE A N 1
ATOM 634 C CA . ILE A 1 87 ? 31.725 -9.497 -38.762 1.00 85.75 87 ILE A CA 1
ATOM 635 C C . ILE A 1 87 ? 30.304 -8.921 -38.813 1.00 85.75 87 ILE A C 1
ATOM 637 O O . ILE A 1 87 ? 29.726 -8.628 -37.770 1.00 85.75 87 ILE A O 1
ATOM 641 N N . ALA A 1 88 ? 29.722 -8.783 -40.007 1.00 87.19 88 ALA A N 1
ATOM 642 C CA . ALA A 1 88 ? 28.348 -8.315 -40.166 1.00 87.19 88 ALA A CA 1
ATOM 643 C C . ALA A 1 88 ? 27.333 -9.257 -39.506 1.00 87.19 88 ALA A C 1
ATOM 645 O O . ALA A 1 88 ? 26.463 -8.803 -38.766 1.00 87.19 88 ALA A O 1
ATOM 646 N N . ILE A 1 89 ? 27.484 -10.562 -39.744 1.00 89.31 89 ILE A N 1
ATOM 647 C CA . ILE A 1 89 ? 26.615 -11.602 -39.182 1.00 89.31 89 ILE A CA 1
ATOM 648 C C . ILE A 1 89 ? 26.777 -11.672 -37.657 1.00 89.31 89 ILE A C 1
ATOM 650 O O . ILE A 1 89 ? 25.783 -11.669 -36.931 1.00 89.31 89 ILE A O 1
ATOM 654 N N . ASP A 1 90 ? 28.015 -11.680 -37.157 1.00 90.00 90 ASP A N 1
ATOM 655 C CA . ASP A 1 90 ? 28.300 -11.727 -35.716 1.00 90.00 90 ASP A CA 1
ATOM 656 C C . ASP A 1 90 ? 27.755 -10.482 -34.989 1.00 90.00 90 ASP A C 1
ATOM 658 O O . ASP A 1 90 ? 27.218 -10.573 -33.876 1.00 90.00 90 ASP A O 1
ATOM 662 N N . HIS A 1 91 ? 27.832 -9.314 -35.634 1.00 91.56 91 HIS A N 1
ATOM 663 C CA . HIS A 1 91 ? 27.248 -8.075 -35.123 1.00 91.56 91 HIS A CA 1
ATOM 664 C C . HIS A 1 91 ? 25.718 -8.120 -35.112 1.00 91.56 91 HIS A C 1
ATOM 666 O O . HIS A 1 91 ? 25.109 -7.729 -34.120 1.00 91.56 91 HIS A O 1
ATOM 672 N N . GLU A 1 92 ? 25.077 -8.651 -36.154 1.00 92.56 92 GLU A N 1
ATOM 673 C CA . GLU A 1 92 ? 23.618 -8.804 -36.201 1.00 92.56 92 GLU A CA 1
ATOM 674 C C . GLU A 1 92 ? 23.103 -9.758 -35.102 1.00 92.56 92 GLU A C 1
ATOM 676 O O . GLU A 1 92 ? 22.127 -9.459 -34.400 1.00 92.56 92 GLU A O 1
ATOM 681 N N . LEU A 1 93 ? 23.805 -10.871 -34.870 1.00 92.88 93 LEU A N 1
ATOM 682 C CA . LEU A 1 93 ? 23.519 -11.809 -33.776 1.00 92.88 93 LEU A CA 1
ATOM 683 C C . LEU A 1 93 ? 23.688 -11.154 -32.394 1.00 92.88 93 LEU A C 1
ATOM 685 O O . LEU A 1 93 ? 22.862 -11.337 -31.491 1.00 92.88 93 LEU A O 1
ATOM 689 N N . SER A 1 94 ? 24.730 -10.341 -32.228 1.00 90.81 94 SER A N 1
ATOM 690 C CA . SER A 1 94 ? 24.969 -9.600 -30.987 1.00 90.81 94 SER A CA 1
ATOM 691 C C . SER A 1 94 ? 23.903 -8.524 -30.766 1.00 90.81 94 SER A C 1
ATOM 693 O O . SER A 1 94 ? 23.314 -8.444 -29.686 1.00 90.81 94 SER A O 1
ATOM 695 N N . ALA A 1 95 ? 23.568 -7.752 -31.800 1.00 91.56 95 ALA A N 1
ATOM 696 C CA . ALA A 1 95 ? 22.565 -6.696 -31.749 1.00 91.56 95 ALA A CA 1
ATOM 697 C C . ALA A 1 95 ? 21.168 -7.239 -31.429 1.00 91.56 95 ALA A C 1
ATOM 699 O O . ALA A 1 95 ? 20.453 -6.672 -30.601 1.00 91.56 95 ALA A O 1
ATOM 700 N N . THR A 1 96 ? 20.776 -8.365 -32.028 1.00 92.56 96 THR A N 1
ATOM 701 C CA . THR A 1 96 ? 19.493 -9.016 -31.720 1.00 92.56 96 THR A CA 1
ATOM 702 C C . THR A 1 96 ? 19.439 -9.531 -30.281 1.00 92.56 96 THR A C 1
ATOM 704 O O . THR A 1 96 ? 18.414 -9.369 -29.611 1.00 92.56 96 THR A O 1
ATOM 707 N N . THR A 1 97 ? 20.542 -10.078 -29.764 1.00 91.69 97 THR A N 1
ATOM 708 C CA . THR A 1 97 ? 20.650 -10.515 -28.363 1.00 91.69 97 THR A CA 1
ATOM 709 C C . THR A 1 97 ? 20.529 -9.337 -27.397 1.00 91.69 97 THR A C 1
ATOM 711 O O . THR A 1 97 ? 19.749 -9.391 -26.443 1.00 91.69 97 THR A O 1
ATOM 714 N N . VAL A 1 98 ? 21.242 -8.243 -27.665 1.00 92.50 98 VAL A N 1
ATOM 715 C CA . VAL A 1 98 ? 21.201 -7.027 -26.844 1.00 92.50 98 VAL A CA 1
ATOM 716 C C . VAL A 1 98 ? 19.807 -6.394 -26.862 1.00 92.50 98 VAL A C 1
ATOM 718 O O . VAL A 1 98 ? 19.264 -6.091 -25.800 1.00 92.50 98 VAL A O 1
ATOM 721 N N . ARG A 1 99 ? 19.165 -6.289 -28.034 1.00 92.38 99 ARG A N 1
ATOM 722 C CA . ARG A 1 99 ? 17.785 -5.781 -28.159 1.00 92.38 99 ARG A CA 1
ATOM 723 C C . ARG A 1 99 ? 16.785 -6.610 -27.346 1.00 92.38 99 ARG A C 1
ATOM 725 O O . ARG A 1 99 ? 15.917 -6.037 -26.689 1.00 92.38 99 ARG A O 1
ATOM 732 N N . ARG A 1 100 ? 16.916 -7.946 -27.330 1.00 92.19 100 ARG A N 1
ATOM 733 C CA . ARG A 1 100 ? 16.084 -8.816 -26.473 1.00 92.19 100 ARG A CA 1
ATOM 734 C C . ARG A 1 100 ? 16.288 -8.506 -24.987 1.00 92.19 100 ARG A C 1
ATOM 736 O O . ARG A 1 100 ? 15.309 -8.346 -24.266 1.00 92.19 100 ARG A O 1
ATOM 743 N N . ARG A 1 101 ? 17.537 -8.342 -24.539 1.00 90.12 101 ARG A N 1
ATOM 744 C CA . ARG A 1 101 ? 17.851 -7.993 -23.140 1.00 90.12 101 ARG A CA 1
ATOM 745 C C . ARG A 1 101 ? 17.337 -6.609 -22.739 1.00 90.12 101 ARG A C 1
ATOM 747 O O . ARG A 1 101 ? 16.850 -6.446 -21.625 1.00 90.12 101 ARG A O 1
ATOM 754 N N . MET A 1 102 ? 17.383 -5.626 -23.636 1.00 90.56 102 MET A N 1
ATOM 755 C CA . MET A 1 102 ? 16.799 -4.302 -23.387 1.00 90.56 102 MET A CA 1
ATOM 756 C C . MET A 1 102 ? 15.278 -4.371 -23.194 1.00 90.56 102 MET A C 1
ATOM 758 O O . MET A 1 102 ? 14.732 -3.697 -22.319 1.00 90.56 102 MET A O 1
ATOM 762 N N . ALA A 1 103 ? 14.583 -5.219 -23.960 1.00 90.94 103 ALA A N 1
ATOM 763 C CA . ALA A 1 103 ? 13.153 -5.449 -23.762 1.00 90.94 103 ALA A CA 1
ATOM 764 C C . ALA A 1 103 ? 12.855 -6.060 -22.380 1.00 90.94 103 ALA A C 1
ATOM 766 O O . ALA A 1 103 ? 11.895 -5.646 -21.725 1.00 90.94 103 ALA A O 1
ATOM 767 N N . ASP A 1 104 ? 13.700 -6.980 -21.904 1.00 90.69 104 ASP A N 1
ATOM 768 C CA . ASP A 1 104 ? 13.596 -7.537 -20.550 1.00 90.69 104 ASP A CA 1
ATOM 769 C C . ASP A 1 104 ? 13.824 -6.462 -19.476 1.00 90.69 104 ASP A C 1
ATOM 771 O O . ASP A 1 104 ? 13.045 -6.370 -18.528 1.00 90.69 104 ASP A O 1
ATOM 775 N N . ILE A 1 105 ? 14.825 -5.588 -19.649 1.00 91.75 105 ILE A N 1
ATOM 776 C CA . ILE A 1 105 ? 15.076 -4.452 -18.745 1.00 91.75 105 ILE A CA 1
ATOM 777 C C . ILE A 1 105 ? 13.843 -3.545 -18.659 1.00 91.75 105 ILE A C 1
ATOM 779 O O . ILE A 1 105 ? 13.383 -3.232 -17.559 1.00 91.75 105 ILE A O 1
ATOM 783 N N . ARG A 1 106 ? 13.256 -3.165 -19.802 1.00 90.69 106 ARG A N 1
ATOM 784 C CA . ARG A 1 106 ? 12.047 -2.325 -19.836 1.00 90.69 106 ARG A CA 1
ATOM 785 C C . ARG A 1 106 ? 10.859 -3.003 -19.144 1.00 90.69 106 ARG A C 1
ATOM 787 O O . ARG A 1 106 ? 10.135 -2.343 -18.396 1.00 90.69 106 ARG A O 1
ATOM 794 N N . ARG A 1 107 ? 10.684 -4.319 -19.314 1.00 91.75 107 ARG A N 1
ATOM 795 C CA . ARG A 1 107 ? 9.666 -5.096 -18.581 1.00 91.75 107 ARG A CA 1
ATOM 796 C C . ARG A 1 107 ? 9.922 -5.103 -17.076 1.00 91.75 107 ARG A C 1
ATOM 798 O O . ARG A 1 107 ? 8.982 -4.885 -16.317 1.00 91.75 107 ARG A O 1
ATOM 805 N N . CYS A 1 108 ? 11.164 -5.294 -16.638 1.00 89.06 108 CYS A N 1
ATOM 806 C CA . CYS A 1 108 ? 11.529 -5.240 -15.222 1.00 89.06 108 CYS A CA 1
ATOM 807 C C . CYS A 1 108 ? 11.215 -3.874 -14.601 1.00 89.06 108 CYS A C 1
ATOM 809 O O . CYS A 1 108 ? 10.665 -3.823 -13.502 1.00 89.06 108 CYS A O 1
ATOM 811 N N . ILE A 1 109 ? 11.494 -2.773 -15.310 1.00 90.50 109 ILE A N 1
ATOM 812 C CA . ILE A 1 109 ? 11.134 -1.419 -14.859 1.00 90.50 109 ILE A CA 1
ATOM 813 C C . ILE A 1 109 ? 9.614 -1.308 -14.670 1.00 90.50 109 ILE A C 1
ATOM 815 O O . ILE A 1 109 ? 9.158 -0.862 -13.616 1.00 90.50 109 ILE A O 1
ATOM 819 N N . PHE A 1 110 ? 8.827 -1.746 -15.657 1.00 91.62 110 PHE A N 1
ATOM 820 C CA . PHE A 1 110 ? 7.366 -1.697 -15.582 1.00 91.62 110 PHE A CA 1
ATOM 821 C C . PHE A 1 110 ? 6.811 -2.540 -14.425 1.00 91.62 110 PHE A C 1
ATOM 823 O O . PHE A 1 110 ? 6.001 -2.051 -13.638 1.00 91.62 110 PHE A O 1
ATOM 830 N N . ILE A 1 111 ? 7.282 -3.782 -14.278 1.00 90.38 111 ILE A N 1
ATOM 831 C CA . ILE A 1 111 ? 6.860 -4.689 -13.202 1.00 90.38 111 ILE A CA 1
ATOM 832 C C . ILE A 1 111 ? 7.206 -4.099 -11.833 1.00 90.38 111 ILE A C 1
ATOM 834 O O . ILE A 1 111 ? 6.381 -4.152 -10.925 1.00 90.38 111 ILE A O 1
ATOM 838 N N . ASN A 1 112 ? 8.383 -3.492 -11.679 1.00 91.31 112 ASN A N 1
ATOM 839 C CA . ASN A 1 112 ? 8.791 -2.878 -10.418 1.00 91.31 112 ASN A CA 1
ATOM 840 C C . ASN A 1 112 ? 7.833 -1.747 -9.992 1.00 91.31 112 ASN A C 1
ATOM 842 O O . ASN A 1 112 ? 7.367 -1.715 -8.851 1.00 91.31 112 ASN A O 1
ATOM 846 N N . TYR A 1 113 ? 7.456 -0.864 -10.923 1.00 90.06 113 TYR A N 1
ATOM 847 C CA . TYR A 1 113 ? 6.455 0.172 -10.648 1.00 90.06 113 TYR A CA 1
ATOM 848 C C . TYR A 1 113 ? 5.060 -0.408 -10.390 1.00 90.06 113 TYR A C 1
ATOM 850 O O . TYR A 1 113 ? 4.356 0.076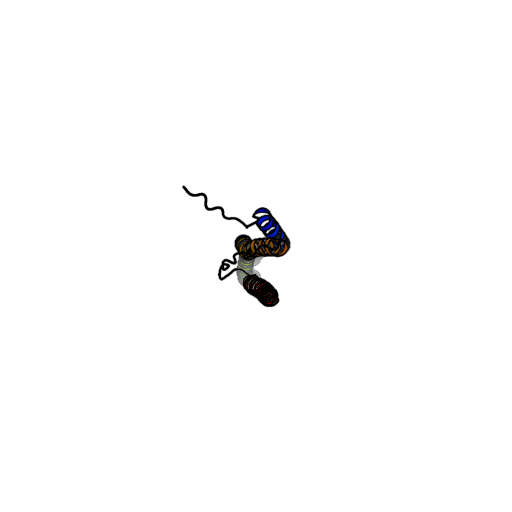 -9.501 1.00 90.06 113 TYR A O 1
ATOM 858 N N . ALA A 1 114 ? 4.669 -1.465 -11.107 1.00 93.25 114 ALA A N 1
ATOM 859 C CA . ALA A 1 114 ? 3.397 -2.145 -10.885 1.00 93.25 114 ALA A CA 1
ATOM 860 C C . ALA A 1 114 ? 3.319 -2.771 -9.481 1.00 93.25 114 ALA A C 1
ATOM 862 O O . ALA A 1 114 ? 2.312 -2.600 -8.797 1.00 93.25 114 ALA A O 1
ATOM 863 N N . ILE A 1 115 ? 4.389 -3.426 -9.013 1.00 91.62 115 ILE A N 1
ATOM 864 C CA . ILE A 1 115 ? 4.474 -4.002 -7.662 1.00 91.62 115 ILE A CA 1
ATOM 865 C C . ILE A 1 115 ? 4.290 -2.914 -6.603 1.00 91.62 115 ILE A C 1
ATOM 867 O O . ILE A 1 115 ? 3.505 -3.095 -5.673 1.00 91.62 115 ILE A O 1
ATOM 871 N N . ILE A 1 116 ? 4.955 -1.766 -6.752 1.00 91.75 116 ILE A N 1
ATOM 872 C CA . ILE A 1 116 ? 4.795 -0.642 -5.818 1.00 91.75 116 ILE A CA 1
ATOM 873 C C . ILE A 1 116 ? 3.370 -0.099 -5.841 1.00 91.75 116 ILE A C 1
ATOM 875 O O . ILE A 1 116 ? 2.809 0.163 -4.778 1.00 91.75 116 ILE A O 1
ATOM 879 N N . GLY A 1 117 ? 2.765 0.031 -7.023 1.00 91.88 117 GLY A N 1
ATOM 880 C CA . GLY A 1 117 ? 1.367 0.440 -7.156 1.00 91.88 117 GLY A CA 1
ATOM 881 C C . GLY A 1 117 ? 0.412 -0.513 -6.430 1.00 91.88 117 GLY A C 1
ATOM 882 O O . GLY A 1 117 ? -0.434 -0.069 -5.652 1.00 91.88 117 GLY A O 1
ATOM 883 N N . VAL A 1 118 ? 0.589 -1.824 -6.618 1.00 94.06 118 VAL A N 1
ATOM 884 C CA . VAL A 1 118 ? -0.211 -2.865 -5.951 1.00 94.06 118 VAL A CA 1
ATOM 885 C C . VAL A 1 118 ? -0.008 -2.840 -4.436 1.00 94.06 118 VAL A C 1
ATOM 887 O O . VAL A 1 118 ? -0.991 -2.847 -3.695 1.00 94.06 118 VAL A O 1
ATOM 890 N N . LEU A 1 119 ? 1.239 -2.758 -3.958 1.00 91.88 119 LEU A N 1
ATOM 891 C CA . LEU A 1 119 ? 1.546 -2.652 -2.528 1.00 91.88 119 LEU A CA 1
ATOM 892 C C . LEU A 1 119 ? 0.924 -1.396 -1.913 1.00 91.88 119 LEU A C 1
ATOM 894 O O . LEU A 1 119 ? 0.310 -1.477 -0.852 1.00 91.88 119 LEU A O 1
ATOM 898 N N . GLY A 1 120 ? 1.022 -0.252 -2.593 1.00 92.56 120 GLY A N 1
ATOM 899 C CA . GLY A 1 120 ? 0.377 0.990 -2.172 1.00 92.56 120 GLY A CA 1
ATOM 900 C C . GLY A 1 120 ? -1.138 0.832 -2.024 1.00 92.56 120 GLY A C 1
ATOM 901 O O . GLY A 1 120 ? -1.701 1.203 -0.993 1.00 92.56 120 GLY A O 1
ATOM 902 N N . GLY A 1 121 ? -1.793 0.204 -3.004 1.00 92.88 121 GLY A N 1
ATOM 903 C CA . GLY A 1 121 ? -3.218 -0.125 -2.930 1.00 92.88 121 GLY A CA 1
ATOM 904 C C . GLY A 1 121 ? -3.561 -1.051 -1.757 1.00 92.88 121 GLY A C 1
ATOM 905 O O . GLY A 1 121 ? -4.540 -0.817 -1.046 1.00 92.88 121 GLY A O 1
ATOM 906 N N . LEU A 1 122 ? -2.727 -2.063 -1.505 1.00 92.88 122 LEU A N 1
ATOM 907 C CA . LEU A 1 122 ? -2.906 -3.000 -0.396 1.00 92.88 122 LEU A CA 1
ATOM 908 C C . LEU A 1 122 ? -2.787 -2.303 0.969 1.00 92.88 122 LEU A C 1
ATOM 910 O O . LEU A 1 122 ? -3.605 -2.554 1.853 1.00 92.88 122 LEU A O 1
ATOM 914 N N . PHE A 1 123 ? -1.835 -1.378 1.131 1.00 91.00 123 PHE A N 1
ATOM 915 C CA . PHE A 1 123 ? -1.691 -0.580 2.354 1.00 91.00 123 PHE A CA 1
ATOM 916 C C . PHE A 1 123 ? -2.888 0.342 2.600 1.00 91.00 123 PHE A C 1
ATOM 918 O O . PHE A 1 123 ? -3.348 0.467 3.738 1.00 91.00 123 PHE A O 1
ATOM 925 N N . LEU A 1 124 ? -3.442 0.953 1.548 1.00 90.19 124 LEU A N 1
ATOM 926 C CA . LEU A 1 124 ? -4.667 1.749 1.667 1.00 90.19 124 LEU A CA 1
ATOM 927 C C . LEU A 1 124 ? -5.848 0.883 2.121 1.00 90.19 124 LEU A C 1
ATOM 929 O O . LEU A 1 124 ? -6.575 1.255 3.047 1.00 90.19 124 LEU A O 1
ATOM 933 N N . LEU A 1 125 ? -6.009 -0.299 1.519 1.00 92.50 125 LEU A N 1
ATOM 934 C CA . LEU A 1 125 ? -7.050 -1.252 1.899 1.00 92.50 125 LEU A CA 1
ATOM 935 C C . LEU A 1 125 ? -6.881 -1.726 3.350 1.00 92.50 125 LEU A C 1
ATOM 937 O O . LEU A 1 125 ? -7.852 -1.755 4.112 1.00 92.50 125 LEU A O 1
ATOM 941 N N . GLN A 1 126 ? -5.648 -2.038 3.754 1.00 90.56 126 GLN A N 1
ATOM 942 C CA . GLN A 1 126 ? -5.304 -2.397 5.127 1.00 90.56 126 GLN A CA 1
ATOM 943 C C . GLN A 1 126 ? -5.670 -1.273 6.102 1.00 90.56 126 GLN A C 1
ATOM 945 O O . GLN A 1 126 ? -6.242 -1.553 7.153 1.00 90.56 126 GLN A O 1
ATOM 950 N N . GLY A 1 127 ? -5.414 -0.009 5.752 1.00 88.94 127 GLY A N 1
ATOM 951 C CA . GLY A 1 127 ? -5.801 1.144 6.567 1.00 88.94 127 GLY A CA 1
ATOM 952 C C . GLY A 1 127 ? -7.312 1.214 6.805 1.00 88.94 127 GLY A C 1
ATOM 953 O O . GLY A 1 127 ? -7.762 1.362 7.944 1.00 88.94 127 GLY A O 1
ATOM 954 N N . VAL A 1 128 ? -8.116 1.025 5.754 1.00 89.81 128 VAL A N 1
ATOM 955 C CA . VAL A 1 128 ? -9.586 0.991 5.865 1.00 89.81 128 VAL A CA 1
ATOM 956 C C . VAL A 1 128 ? -10.052 -0.179 6.735 1.00 89.81 128 VAL A C 1
ATOM 958 O O . VAL A 1 128 ? -10.923 -0.010 7.597 1.00 89.81 128 VAL A O 1
ATOM 961 N N . PHE A 1 129 ? -9.473 -1.364 6.529 1.00 91.94 129 PHE A N 1
ATOM 962 C CA . PHE A 1 129 ? -9.805 -2.556 7.301 1.00 91.94 129 PHE A CA 1
ATOM 963 C C . PHE A 1 129 ? -9.473 -2.372 8.785 1.00 91.94 129 PHE A C 1
ATOM 965 O O . PHE A 1 129 ? -10.330 -2.595 9.643 1.00 91.94 129 PHE A O 1
ATOM 972 N N . LEU A 1 130 ? -8.268 -1.883 9.086 1.00 90.38 130 LEU A N 1
ATOM 973 C CA . LEU A 1 130 ? -7.800 -1.647 10.446 1.00 90.38 130 LEU A CA 1
ATOM 974 C C . LEU A 1 130 ? -8.650 -0.591 11.158 1.00 90.38 130 LEU A C 1
ATOM 976 O O . LEU A 1 130 ? -9.034 -0.789 12.307 1.00 90.38 130 LEU A O 1
ATOM 980 N N . TYR A 1 131 ? -9.025 0.491 10.473 1.00 85.69 131 TYR A N 1
ATOM 981 C CA . TYR A 1 131 ? -9.914 1.507 11.035 1.00 85.69 131 TYR A CA 1
ATOM 982 C C . TYR A 1 131 ? -11.265 0.914 11.459 1.00 85.69 131 TYR A C 1
ATOM 984 O O . TYR A 1 131 ? -11.720 1.114 12.591 1.00 85.69 131 TYR A O 1
ATOM 992 N N . ARG A 1 132 ? -11.896 0.126 10.576 1.00 87.31 132 ARG A N 1
ATOM 993 C CA . ARG A 1 132 ? -13.159 -0.555 10.899 1.00 87.31 132 ARG A CA 1
ATOM 994 C C . ARG A 1 132 ? -12.996 -1.575 12.019 1.00 87.31 132 ARG A C 1
ATOM 996 O O . ARG A 1 132 ? -13.889 -1.691 12.862 1.00 87.31 132 ARG A O 1
ATOM 1003 N N . TYR A 1 133 ? -11.876 -2.287 12.042 1.00 88.38 133 TYR A N 1
ATOM 1004 C CA . TYR A 1 133 ? -11.549 -3.235 13.097 1.00 88.38 133 TYR A CA 1
ATOM 1005 C C . TYR A 1 133 ? -11.408 -2.538 14.458 1.00 88.38 133 TYR A C 1
ATOM 1007 O O . TYR A 1 133 ? -12.085 -2.922 15.411 1.00 88.38 133 TYR A O 1
ATOM 1015 N N . CYS A 1 134 ? -10.636 -1.451 14.540 1.00 85.69 134 CYS A N 1
ATOM 1016 C CA . CYS A 1 134 ? -10.452 -0.678 15.768 1.00 85.69 134 CYS A CA 1
ATOM 1017 C C . CYS A 1 134 ? -11.771 -0.126 16.320 1.00 85.69 134 CYS A C 1
ATOM 1019 O O . CYS A 1 134 ? -11.988 -0.183 17.530 1.00 85.69 134 CYS A O 1
ATOM 1021 N N . ILE A 1 135 ? -12.672 0.371 15.464 1.00 83.94 135 ILE A N 1
ATOM 1022 C CA . ILE A 1 135 ? -13.999 0.836 15.902 1.00 83.94 135 ILE A CA 1
ATOM 1023 C C . ILE A 1 135 ? -14.810 -0.313 16.506 1.00 83.94 135 ILE A C 1
ATOM 1025 O O . ILE A 1 135 ? -15.416 -0.149 17.565 1.00 83.94 135 ILE A O 1
ATOM 1029 N N . ARG A 1 136 ? -14.821 -1.487 15.863 1.00 83.81 136 ARG A N 1
ATOM 1030 C CA . ARG A 1 136 ? -15.543 -2.647 16.402 1.00 83.81 136 ARG A CA 1
ATOM 1031 C C . ARG A 1 136 ? -14.965 -3.108 17.736 1.00 83.81 136 ARG A C 1
ATOM 1033 O O . ARG A 1 136 ? -15.732 -3.327 18.670 1.00 83.81 136 ARG A O 1
ATOM 1040 N N . LEU A 1 137 ? -13.642 -3.203 17.835 1.00 83.38 137 LEU A N 1
ATOM 1041 C CA . LEU A 1 137 ? -12.957 -3.646 19.047 1.00 83.38 137 LEU A CA 1
ATOM 1042 C C . LEU A 1 137 ? -13.178 -2.669 20.209 1.00 83.38 137 LEU A C 1
ATOM 1044 O O . LEU A 1 137 ? -13.599 -3.064 21.292 1.00 83.38 137 LEU A O 1
ATOM 1048 N N . THR A 1 138 ? -12.992 -1.368 19.974 1.00 83.56 138 THR A N 1
ATOM 1049 C CA . THR A 1 138 ? -13.263 -0.351 21.004 1.00 83.56 138 THR A CA 1
ATOM 1050 C C . THR A 1 138 ? -14.742 -0.287 21.386 1.00 83.56 138 THR A C 1
ATOM 1052 O O . THR A 1 138 ? -15.054 0.031 22.532 1.00 83.56 138 THR A O 1
ATOM 1055 N N . GLY A 1 139 ? -15.660 -0.643 20.482 1.00 78.56 139 GLY A N 1
AT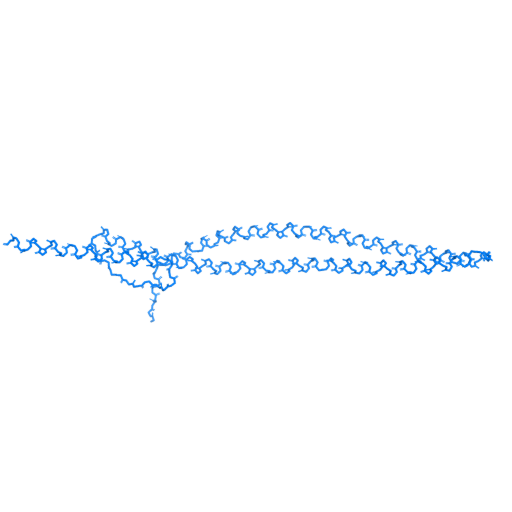OM 1056 C CA . GLY A 1 139 ? -17.072 -0.864 20.800 1.00 78.56 139 GLY A CA 1
ATOM 1057 C C . GLY A 1 139 ? -17.296 -2.012 21.787 1.00 78.56 139 GLY A C 1
ATOM 1058 O O . GLY A 1 139 ? -17.982 -1.817 22.791 1.00 78.56 139 GLY A O 1
ATOM 1059 N N . ARG A 1 140 ? -16.678 -3.171 21.529 1.00 81.88 140 ARG A N 1
ATOM 1060 C CA . ARG A 1 140 ? -16.743 -4.367 22.392 1.00 81.88 140 ARG A CA 1
ATOM 1061 C C . ARG A 1 140 ? -16.087 -4.173 23.761 1.00 81.88 140 ARG A C 1
ATOM 1063 O O . ARG A 1 140 ? -16.446 -4.867 24.701 1.00 81.88 140 ARG A O 1
ATOM 1070 N N . ILE A 1 141 ? -15.161 -3.221 23.886 1.00 82.25 141 ILE A N 1
ATOM 1071 C CA . ILE A 1 141 ? -14.470 -2.893 25.144 1.00 82.25 141 ILE A CA 1
ATOM 1072 C C . ILE A 1 141 ? -15.191 -1.788 25.930 1.00 82.25 141 ILE A C 1
ATOM 1074 O O . ILE A 1 141 ? -15.494 -1.950 27.111 1.00 82.25 141 ILE A O 1
ATOM 1078 N N . ALA A 1 142 ? -15.478 -0.645 25.298 1.00 79.00 142 ALA A N 1
ATOM 1079 C CA . ALA A 1 142 ? -15.992 0.532 26.003 1.00 79.00 142 ALA A CA 1
ATOM 1080 C C . ALA A 1 142 ? -17.424 0.334 26.530 1.00 79.00 142 ALA A C 1
ATOM 1082 O O . ALA A 1 142 ? -17.762 0.861 27.589 1.00 79.00 142 ALA A O 1
ATOM 1083 N N . GLY A 1 143 ? -18.246 -0.438 25.809 1.00 76.06 143 GLY A N 1
ATOM 1084 C CA . GLY A 1 143 ? -19.615 -0.772 26.206 1.00 76.06 143 GLY A CA 1
ATOM 1085 C C . GLY A 1 143 ? -19.702 -1.471 27.567 1.00 76.06 143 GLY A C 1
ATOM 1086 O O . GLY A 1 143 ? -20.278 -0.902 28.502 1.00 76.06 143 GLY A O 1
ATOM 1087 N N . PRO A 1 144 ? -19.121 -2.676 27.719 1.00 82.00 144 PRO A N 1
ATOM 1088 C CA . PRO A 1 144 ? -19.170 -3.398 28.984 1.00 82.00 144 PRO A CA 1
ATOM 1089 C C . PRO A 1 144 ? -18.430 -2.669 30.107 1.00 82.00 144 PRO A C 1
ATOM 1091 O O . PRO A 1 144 ? -18.925 -2.662 31.229 1.00 82.00 144 PRO A O 1
ATOM 1094 N N . MET A 1 145 ? -17.323 -1.971 29.827 1.00 84.12 145 MET A N 1
ATOM 1095 C CA . MET A 1 145 ? -16.617 -1.185 30.849 1.00 84.12 145 MET A CA 1
ATOM 1096 C C . MET A 1 145 ? -17.467 -0.042 31.416 1.00 84.12 145 MET A C 1
ATOM 1098 O O . MET A 1 145 ? -17.462 0.192 32.626 1.00 84.12 145 MET A O 1
ATOM 1102 N N . GLY A 1 146 ? -18.240 0.647 30.570 1.00 83.19 146 GLY A N 1
ATOM 1103 C CA . GLY A 1 146 ? -19.175 1.677 31.024 1.00 83.19 146 GLY A CA 1
ATOM 1104 C C . GLY A 1 146 ? -20.276 1.111 31.925 1.00 83.19 146 GLY A C 1
ATOM 1105 O O . GLY A 1 146 ? -20.622 1.719 32.939 1.00 83.19 146 GLY A O 1
ATOM 1106 N N . MET A 1 147 ? -20.792 -0.075 31.589 1.00 83.31 147 MET A N 1
ATOM 1107 C CA . MET A 1 147 ? -21.759 -0.787 32.430 1.00 83.31 147 MET A CA 1
ATOM 1108 C C . MET A 1 147 ? -21.136 -1.232 33.756 1.00 83.31 147 MET A C 1
ATOM 1110 O O . MET A 1 147 ? -21.735 -1.007 34.805 1.00 83.31 147 MET A O 1
ATOM 1114 N N . LEU A 1 148 ? -19.937 -1.818 33.725 1.00 86.31 148 LEU A N 1
ATOM 1115 C CA . LEU A 1 148 ? -19.224 -2.300 34.907 1.00 86.31 148 LEU A CA 1
ATOM 1116 C C . LEU A 1 148 ? -18.997 -1.165 35.916 1.00 86.31 148 LEU A C 1
ATOM 1118 O O . LEU A 1 148 ? -19.346 -1.301 37.087 1.00 86.31 148 LEU A O 1
ATOM 1122 N N . ARG A 1 149 ? -18.499 -0.013 35.442 1.00 86.31 149 ARG A N 1
ATOM 1123 C CA . ARG A 1 149 ? -18.286 1.181 36.271 1.00 86.31 149 ARG A CA 1
ATOM 1124 C C . ARG A 1 149 ? -19.573 1.629 36.961 1.00 86.31 149 ARG A C 1
ATOM 1126 O O . ARG A 1 149 ? -19.572 1.852 38.166 1.00 86.31 149 ARG A O 1
ATOM 1133 N N . ARG A 1 150 ? -20.677 1.726 36.215 1.00 86.19 150 ARG A N 1
ATOM 1134 C CA . ARG A 1 150 ? -21.963 2.160 36.772 1.00 86.19 150 ARG A CA 1
ATOM 1135 C C . ARG A 1 150 ? -22.483 1.197 37.844 1.00 86.19 150 ARG A C 1
ATOM 1137 O O . ARG A 1 150 ? -22.991 1.649 38.862 1.00 86.19 150 ARG A O 1
ATOM 1144 N N . ARG A 1 151 ? -22.338 -0.118 37.639 1.00 87.31 151 ARG A N 1
ATOM 1145 C CA . ARG A 1 151 ? -22.762 -1.121 38.631 1.00 87.31 151 ARG A CA 1
ATOM 1146 C C . ARG A 1 151 ? -21.893 -1.095 39.883 1.00 87.31 151 ARG A C 1
ATOM 1148 O O . ARG A 1 151 ? -22.428 -1.212 40.976 1.00 87.31 151 ARG A O 1
ATOM 1155 N N . LEU A 1 152 ? -20.587 -0.871 39.747 1.00 87.44 152 LEU A N 1
ATOM 1156 C CA . LEU A 1 152 ? -19.707 -0.656 40.899 1.00 87.44 152 LEU A CA 1
ATOM 1157 C C . LEU A 1 152 ? -20.095 0.599 41.694 1.00 87.44 152 LEU A C 1
ATOM 1159 O O . LEU A 1 152 ? -20.114 0.552 42.920 1.00 87.44 152 LEU A O 1
ATOM 1163 N N . GLU A 1 153 ? -20.449 1.697 41.020 1.00 88.81 153 GLU A N 1
ATOM 1164 C CA . GLU A 1 153 ? -20.934 2.919 41.680 1.00 88.81 153 GLU A CA 1
ATOM 1165 C C . GLU A 1 153 ? -22.253 2.681 42.444 1.00 88.81 153 GLU A C 1
ATOM 1167 O O . GLU A 1 153 ? -22.406 3.187 43.553 1.00 88.81 153 GLU A O 1
ATOM 1172 N N . GLU A 1 154 ? -23.180 1.886 41.897 1.00 87.62 154 GLU A N 1
ATOM 1173 C CA . GLU A 1 154 ? -24.428 1.484 42.574 1.00 87.62 154 GLU A CA 1
ATOM 1174 C C . GLU A 1 154 ? -24.145 0.630 43.827 1.00 87.62 154 GLU A C 1
ATOM 1176 O O . GLU A 1 154 ? -24.634 0.957 44.909 1.00 87.62 154 GLU A O 1
ATOM 1181 N N . ILE A 1 155 ? -23.269 -0.382 43.727 1.00 87.50 155 ILE A N 1
ATOM 1182 C CA . ILE A 1 155 ? -22.844 -1.204 44.880 1.00 87.50 155 ILE A CA 1
ATOM 1183 C C . ILE A 1 155 ? -22.205 -0.330 45.964 1.00 87.50 155 ILE A C 1
ATOM 1185 O O . ILE A 1 155 ? -22.495 -0.501 47.146 1.00 87.50 155 ILE A O 1
ATOM 1189 N N . ASN A 1 156 ? -21.354 0.623 45.574 1.00 87.25 156 ASN A N 1
ATOM 1190 C CA . ASN A 1 156 ? -20.675 1.510 46.517 1.00 87.25 156 ASN A CA 1
ATOM 1191 C C . ASN A 1 156 ? -21.650 2.452 47.248 1.00 87.25 156 ASN A C 1
ATOM 1193 O O . ASN A 1 156 ? -21.402 2.836 48.386 1.00 87.25 156 ASN A O 1
ATOM 1197 N N . ARG A 1 157 ? -22.785 2.795 46.624 1.00 89.31 157 ARG A N 1
ATOM 1198 C CA . ARG A 1 157 ? -23.887 3.527 47.273 1.00 89.31 157 ARG A CA 1
ATOM 1199 C C . ARG A 1 157 ? -24.779 2.641 48.154 1.00 89.31 157 ARG A C 1
ATOM 1201 O O . ARG A 1 157 ? -25.708 3.152 48.770 1.00 89.31 157 ARG A O 1
ATOM 1208 N N . GLY A 1 158 ? -24.516 1.335 48.225 1.00 83.38 158 GLY A N 1
ATOM 1209 C CA . GLY A 1 158 ? -25.359 0.368 48.932 1.00 83.38 158 GLY A CA 1
ATOM 1210 C C . GLY A 1 158 ? -26.647 0.009 48.184 1.00 83.38 158 GLY A C 1
ATOM 1211 O O . GLY A 1 158 ? -27.523 -0.639 48.755 1.00 83.38 158 GLY A O 1
ATOM 1212 N N . GLU A 1 159 ? -26.775 0.414 46.918 1.00 85.12 159 GLU A N 1
ATOM 1213 C CA . GLU A 1 159 ? -27.894 0.048 46.053 1.00 85.12 159 GLU A CA 1
ATOM 1214 C C . GLU A 1 159 ? -27.668 -1.367 45.498 1.00 85.12 159 GLU A C 1
ATOM 1216 O O . GLU A 1 159 ? -26.541 -1.749 45.176 1.00 85.12 159 GLU A O 1
ATOM 1221 N N . ILE A 1 160 ? -28.736 -2.159 45.363 1.00 78.12 160 ILE A N 1
ATOM 1222 C CA . ILE A 1 160 ? -28.657 -3.483 44.728 1.00 78.12 160 ILE A CA 1
ATOM 1223 C C . ILE A 1 160 ? -28.760 -3.281 43.207 1.00 78.12 160 ILE A C 1
ATOM 1225 O O . ILE A 1 160 ? -29.821 -2.866 42.730 1.00 78.12 160 ILE A O 1
ATOM 1229 N N . PRO A 1 161 ? -27.699 -3.558 42.426 1.00 78.88 161 PRO A N 1
ATOM 1230 C CA . PRO A 1 161 ? -27.710 -3.304 40.992 1.00 78.88 161 PRO A CA 1
ATOM 1231 C C . PRO A 1 161 ? -28.534 -4.353 40.243 1.00 78.88 161 PRO A C 1
ATOM 1233 O O . PRO A 1 161 ? -28.410 -5.553 40.491 1.00 78.88 161 PRO A O 1
ATOM 1236 N N . ASP A 1 162 ? -29.308 -3.914 39.251 1.00 80.56 162 ASP A N 1
ATOM 1237 C CA . ASP A 1 162 ? -29.998 -4.816 38.324 1.00 80.56 162 ASP A CA 1
ATOM 1238 C C . ASP A 1 162 ? -29.055 -5.260 37.191 1.00 80.56 162 ASP A C 1
ATOM 1240 O O . ASP A 1 162 ? -28.719 -4.488 36.287 1.00 80.56 162 ASP A O 1
ATOM 1244 N N . PHE A 1 163 ? -28.589 -6.507 37.229 1.00 80.88 163 PHE A N 1
ATOM 1245 C CA . PHE A 1 163 ? -27.664 -7.039 36.229 1.00 80.88 163 PHE A CA 1
ATOM 1246 C C . PHE A 1 163 ? -28.411 -7.578 35.007 1.00 80.88 163 PHE A C 1
ATOM 1248 O O . PHE A 1 163 ? -29.026 -8.643 35.047 1.00 80.88 163 PHE A O 1
ATOM 1255 N N . ARG A 1 164 ? -28.278 -6.875 33.876 1.00 80.62 164 ARG A N 1
ATOM 1256 C CA . ARG A 1 164 ? -28.732 -7.348 32.563 1.00 80.62 164 ARG A CA 1
ATOM 1257 C C . ARG A 1 164 ? -27.567 -8.025 31.830 1.00 80.62 164 ARG A C 1
ATOM 1259 O O . ARG A 1 164 ? -26.489 -7.438 31.804 1.00 80.62 164 ARG A O 1
ATOM 1266 N N . PRO A 1 165 ? -27.769 -9.184 31.176 1.00 77.75 165 PRO A N 1
ATOM 1267 C CA . PRO A 1 165 ? -26.703 -9.851 30.431 1.00 77.75 165 PRO A CA 1
ATOM 1268 C C . PRO A 1 165 ? -26.117 -8.956 29.328 1.00 77.75 165 PRO A C 1
ATOM 1270 O O . PRO A 1 165 ? -26.855 -8.290 28.590 1.00 77.75 165 PRO A O 1
ATOM 1273 N N . LEU A 1 166 ? -24.785 -8.963 29.225 1.00 80.75 166 LEU A N 1
ATOM 1274 C CA . LEU A 1 166 ? -24.019 -8.316 28.155 1.00 80.75 166 LEU A CA 1
ATOM 1275 C C . LEU A 1 166 ? -24.142 -9.073 26.827 1.00 80.75 166 LEU A C 1
ATOM 1277 O O . LEU A 1 166 ? -24.674 -10.185 26.764 1.00 80.75 166 LEU A O 1
ATOM 1281 N N . ARG A 1 167 ? -23.670 -8.458 25.734 1.00 80.00 167 ARG A N 1
ATOM 1282 C CA . ARG A 1 167 ? -23.691 -9.109 24.418 1.00 80.00 167 ARG A CA 1
ATOM 1283 C C . ARG A 1 167 ? -22.682 -10.255 24.422 1.00 80.00 167 ARG A C 1
ATOM 1285 O O . ARG A 1 167 ? -21.683 -10.224 25.133 1.00 80.00 167 ARG A O 1
ATOM 1292 N N . ARG A 1 168 ? -22.945 -11.271 23.598 1.00 75.56 168 ARG A N 1
ATOM 1293 C CA . ARG A 1 168 ? -22.146 -12.504 23.571 1.00 75.56 168 ARG A CA 1
ATOM 1294 C C . ARG A 1 168 ? -20.667 -12.265 23.236 1.00 75.56 168 ARG A C 1
ATOM 1296 O O . ARG A 1 168 ? -19.836 -12.987 23.766 1.00 75.56 168 ARG A O 1
ATOM 1303 N N . ASP A 1 169 ? -20.381 -11.253 22.417 1.00 79.75 169 ASP A N 1
ATOM 1304 C CA . ASP A 1 169 ? -19.039 -10.941 21.904 1.00 79.75 169 ASP A CA 1
ATOM 1305 C C . ASP A 1 169 ? -18.346 -9.781 22.648 1.00 79.75 169 ASP A C 1
ATOM 1307 O O . ASP A 1 169 ? -17.405 -9.189 22.117 1.00 79.75 169 ASP A O 1
ATOM 1311 N N . ASP A 1 170 ? -18.855 -9.361 23.807 1.00 84.19 170 ASP A N 1
ATOM 1312 C CA . ASP A 1 170 ? -18.235 -8.281 24.579 1.00 84.19 170 ASP A CA 1
ATOM 1313 C C . ASP A 1 170 ? -17.039 -8.828 25.383 1.00 84.19 170 ASP A C 1
ATOM 1315 O O . ASP A 1 170 ? -17.173 -9.810 26.111 1.00 84.19 170 ASP A O 1
ATOM 1319 N N . GLU A 1 171 ? -15.881 -8.165 25.296 1.00 83.12 171 GLU A N 1
ATOM 1320 C CA . GLU A 1 171 ? -14.596 -8.665 25.837 1.00 83.12 171 GLU A CA 1
ATOM 1321 C C . GLU A 1 171 ? -14.587 -8.819 27.371 1.00 83.12 171 GLU A C 1
ATOM 1323 O O . GLU A 1 171 ? -13.853 -9.631 27.921 1.00 83.12 171 GLU A O 1
ATOM 1328 N N . PHE A 1 172 ? -15.415 -8.048 28.084 1.00 86.19 172 PHE A N 1
ATOM 1329 C CA . PHE A 1 172 ? -15.473 -8.038 29.556 1.00 86.19 172 PHE A CA 1
ATOM 1330 C C . PHE A 1 172 ? -16.698 -8.758 30.121 1.00 86.19 172 PHE A C 1
ATOM 1332 O O . PHE A 1 172 ? -17.097 -8.512 31.262 1.00 86.19 172 PHE A O 1
ATOM 1339 N N . ARG A 1 173 ? -17.326 -9.627 29.327 1.00 85.75 173 ARG A N 1
ATOM 1340 C CA . ARG A 1 173 ? -18.521 -10.349 29.757 1.00 85.75 173 ARG A CA 1
ATOM 1341 C C . ARG A 1 173 ? -18.269 -11.195 31.004 1.00 85.75 173 ARG A C 1
ATOM 1343 O O . ARG A 1 173 ? -19.032 -11.081 31.956 1.00 85.75 173 ARG A O 1
ATOM 1350 N N . ASP A 1 174 ? -17.187 -11.966 31.031 1.00 86.19 174 ASP A N 1
ATOM 1351 C CA . ASP A 1 174 ? -16.893 -12.865 32.154 1.00 86.19 174 ASP A CA 1
ATOM 1352 C C . ASP A 1 174 ? -16.690 -12.089 33.462 1.00 86.19 174 ASP A C 1
ATOM 1354 O O . ASP A 1 174 ? -17.213 -12.464 34.510 1.00 86.19 174 ASP A O 1
ATOM 1358 N N . VAL A 1 175 ? -16.000 -10.947 33.389 1.00 87.00 175 VAL A N 1
ATOM 1359 C CA . VAL A 1 175 ? -15.787 -10.049 34.535 1.00 87.00 175 VAL A CA 1
ATOM 1360 C C . VAL A 1 175 ? -17.113 -9.462 35.025 1.00 87.00 175 VAL A C 1
ATOM 1362 O O . VAL A 1 175 ? -17.359 -9.372 36.228 1.00 87.00 175 VAL A O 1
ATOM 1365 N N . TYR A 1 176 ? -17.993 -9.073 34.105 1.00 88.38 176 TYR A N 1
ATOM 1366 C CA . TYR A 1 176 ? -19.314 -8.556 34.449 1.00 88.38 176 TYR A CA 1
ATOM 1367 C C . TYR A 1 176 ? -20.214 -9.624 35.082 1.00 88.38 176 TYR A C 1
ATOM 1369 O O . TYR A 1 176 ? -20.914 -9.338 36.055 1.00 88.38 176 TYR A O 1
ATOM 1377 N N . ASP A 1 177 ? -20.165 -10.855 34.574 1.00 87.94 177 ASP A N 1
ATOM 1378 C CA . ASP A 1 177 ? -20.919 -11.986 35.113 1.00 87.94 177 ASP A CA 1
ATOM 1379 C C . ASP A 1 177 ? -20.412 -12.354 36.524 1.00 87.94 177 ASP A C 1
ATOM 1381 O O . ASP A 1 177 ? -21.214 -12.583 37.435 1.00 87.94 177 ASP A O 1
ATOM 1385 N N . GLN A 1 178 ? -19.096 -12.297 36.762 1.00 88.56 178 GLN A N 1
ATOM 1386 C CA . GLN A 1 178 ? -18.511 -12.445 38.102 1.00 88.56 178 GLN A CA 1
ATOM 1387 C C . GLN A 1 178 ? -18.953 -11.335 39.064 1.00 88.56 178 GLN A C 1
ATOM 1389 O O . GLN A 1 178 ? -19.297 -11.619 40.214 1.00 88.56 178 GLN A O 1
ATOM 1394 N N . LEU A 1 179 ? -19.004 -10.081 38.605 1.00 90.06 179 LEU A N 1
ATOM 1395 C CA . LEU A 1 179 ? -19.504 -8.967 39.415 1.00 90.06 179 LEU A CA 1
ATOM 1396 C C . LEU A 1 179 ? -20.975 -9.176 39.805 1.00 90.06 179 LEU A C 1
ATOM 1398 O O . LEU A 1 179 ? -21.353 -8.932 40.952 1.00 90.06 179 LEU A O 1
ATOM 1402 N N . ALA A 1 180 ? -21.794 -9.674 38.874 1.00 88.06 180 ALA A N 1
ATOM 1403 C CA . ALA A 1 180 ? -23.191 -9.998 39.136 1.00 88.06 180 ALA A CA 1
ATOM 1404 C C . ALA A 1 180 ? -23.341 -11.096 40.201 1.00 88.06 180 ALA A C 1
ATOM 1406 O O . ALA A 1 180 ? -24.216 -11.004 41.064 1.00 88.06 180 ALA A O 1
ATOM 1407 N N . LEU A 1 181 ? -22.487 -12.124 40.167 1.00 88.88 181 LEU A N 1
ATOM 1408 C CA . LEU A 1 181 ? -22.462 -13.180 41.184 1.00 88.88 181 LEU A CA 1
ATOM 1409 C C . LEU A 1 181 ? -22.042 -12.639 42.557 1.00 88.88 181 LEU A C 1
ATOM 1411 O O . LEU A 1 181 ? -22.710 -12.920 43.553 1.00 88.88 181 LEU A O 1
ATOM 1415 N N . ALA A 1 182 ? -20.988 -11.820 42.609 1.00 88.06 182 ALA A N 1
ATOM 1416 C CA . ALA A 1 182 ? -20.504 -11.216 43.849 1.00 88.06 182 ALA A CA 1
ATOM 1417 C C . ALA A 1 182 ? -21.573 -10.327 44.508 1.00 88.06 182 ALA A C 1
ATOM 1419 O O . ALA A 1 182 ? -21.842 -10.460 45.703 1.00 88.06 182 ALA A O 1
ATOM 1420 N N . ALA A 1 183 ? -22.251 -9.483 43.725 1.00 87.56 183 ALA A N 1
ATOM 1421 C CA . ALA A 1 183 ? -23.327 -8.623 44.215 1.00 87.56 183 ALA A CA 1
ATOM 1422 C C . ALA A 1 183 ? -24.502 -9.420 44.815 1.00 87.56 183 ALA A C 1
ATOM 1424 O O . ALA A 1 183 ? -24.989 -9.084 45.897 1.00 87.56 183 ALA A O 1
ATOM 1425 N N . ARG A 1 184 ? -24.916 -10.525 44.177 1.00 86.81 184 ARG A N 1
ATOM 1426 C CA . ARG A 1 184 ? -25.959 -11.419 44.723 1.00 86.81 184 ARG A CA 1
ATOM 1427 C C . ARG A 1 184 ? -25.531 -12.095 46.027 1.00 86.81 184 ARG A C 1
ATOM 1429 O O . ARG A 1 184 ? -26.364 -12.297 46.914 1.00 86.81 184 ARG A O 1
ATOM 1436 N N . GLY A 1 185 ? -24.249 -12.441 46.155 1.00 86.75 185 GLY A N 1
ATOM 1437 C CA . GLY A 1 185 ? -23.681 -12.994 47.388 1.00 86.75 185 GLY A CA 1
ATOM 1438 C C . GLY A 1 185 ? -23.729 -11.997 48.550 1.00 86.75 185 GLY A C 1
ATOM 1439 O O . GLY A 1 185 ? -24.098 -12.361 49.668 1.00 86.75 185 GLY A O 1
ATOM 1440 N N . ILE A 1 186 ? -23.442 -10.720 48.277 1.00 84.94 186 ILE A N 1
ATOM 1441 C CA . ILE A 1 186 ? -23.566 -9.639 49.265 1.00 84.94 186 ILE A CA 1
ATOM 1442 C C . ILE A 1 186 ? -25.028 -9.491 49.706 1.00 84.94 186 ILE A C 1
ATOM 1444 O O . ILE A 1 186 ? -25.310 -9.471 50.904 1.00 84.94 186 ILE A O 1
ATOM 1448 N N . GLU A 1 187 ? -25.972 -9.468 48.762 1.00 83.81 187 GLU A N 1
ATOM 1449 C CA . GLU A 1 187 ? -27.402 -9.336 49.062 1.00 83.81 187 GLU A CA 1
ATOM 1450 C C . GLU A 1 187 ? -27.927 -10.484 49.944 1.00 83.81 187 GLU A C 1
ATOM 1452 O O . GLU A 1 187 ? -28.613 -10.253 50.946 1.00 83.81 187 GLU A O 1
ATOM 1457 N N . THR A 1 188 ? -27.584 -11.734 49.612 1.00 85.50 188 THR A N 1
ATOM 1458 C CA . THR A 1 188 ? -27.976 -12.895 50.429 1.00 85.50 188 THR A CA 1
ATOM 1459 C C . THR A 1 188 ? -27.330 -12.859 51.812 1.00 85.50 188 THR A C 1
ATOM 1461 O O . THR A 1 188 ? -28.011 -13.145 52.800 1.00 85.50 188 THR A O 1
ATOM 1464 N N . GLY A 1 189 ? -26.061 -12.450 51.915 1.00 82.88 189 GLY A N 1
ATOM 1465 C CA . GLY A 1 189 ? -25.371 -12.258 53.191 1.00 82.88 189 GLY A CA 1
ATOM 1466 C C . GLY A 1 189 ? -26.051 -11.2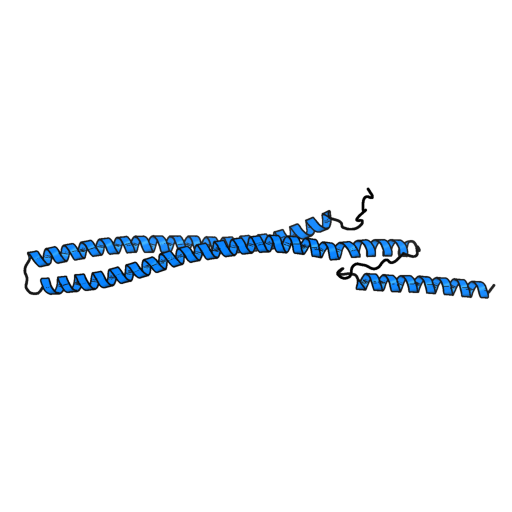24 54.095 1.00 82.88 189 GLY A C 1
ATOM 1467 O O . GLY A 1 189 ? -26.275 -11.491 55.280 1.00 82.88 189 GLY A O 1
ATOM 1468 N N . VAL A 1 190 ? -26.445 -10.077 53.534 1.00 81.44 190 VAL A N 1
ATOM 1469 C CA . VAL A 1 190 ? -27.167 -9.014 54.255 1.00 81.44 190 VAL A CA 1
ATOM 1470 C C . VAL A 1 190 ? -28.531 -9.513 54.739 1.00 81.44 190 VAL A C 1
ATOM 1472 O O . VAL A 1 190 ? -28.829 -9.406 55.931 1.00 81.44 190 VAL A O 1
ATOM 1475 N N . LYS A 1 191 ? -29.333 -10.147 53.869 1.00 81.44 191 LYS A N 1
ATOM 1476 C CA . LYS A 1 191 ? -30.646 -10.710 54.249 1.00 81.44 191 LYS A CA 1
ATOM 1477 C C . LYS A 1 191 ? -30.533 -11.740 55.375 1.00 81.44 191 LYS A C 1
ATOM 1479 O O . LYS A 1 191 ? -31.382 -11.770 56.267 1.00 81.44 191 LYS A O 1
ATOM 1484 N N . ARG A 1 192 ? -29.479 -12.566 55.366 1.00 78.31 192 ARG A N 1
ATOM 1485 C CA . ARG A 1 192 ? -29.238 -13.580 56.405 1.00 78.31 192 ARG A CA 1
ATOM 1486 C C . ARG A 1 192 ? -28.972 -12.942 57.771 1.00 78.31 192 ARG A C 1
ATOM 1488 O O . ARG A 1 192 ? -29.582 -13.379 58.740 1.00 78.31 192 ARG A O 1
ATOM 1495 N N . ARG A 1 193 ? -28.147 -11.885 57.833 1.00 76.50 193 ARG A N 1
ATOM 1496 C CA . ARG A 1 193 ? -27.847 -11.143 59.078 1.00 76.50 193 ARG A CA 1
ATOM 1497 C C . ARG A 1 193 ? -29.067 -10.429 59.662 1.00 76.50 193 ARG A C 1
ATOM 1499 O O . ARG A 1 193 ? -29.226 -10.390 60.879 1.00 76.50 193 ARG A O 1
ATOM 1506 N N . VAL A 1 194 ? -29.926 -9.869 58.811 1.00 77.62 194 VAL A N 1
ATOM 1507 C CA . VAL A 1 194 ? -31.178 -9.236 59.260 1.00 77.62 194 VAL A CA 1
ATOM 1508 C C . VAL A 1 194 ? -32.122 -10.283 59.859 1.00 77.62 194 VAL A C 1
ATOM 1510 O O . VAL A 1 194 ? -32.690 -10.058 60.924 1.00 77.62 194 VAL A O 1
ATOM 1513 N N . ARG A 1 195 ? -32.239 -11.460 59.226 1.00 73.75 195 ARG A N 1
ATOM 1514 C CA . ARG A 1 195 ? -33.071 -12.567 59.727 1.00 73.75 195 ARG A CA 1
ATOM 1515 C C . ARG A 1 195 ? -32.599 -13.138 61.064 1.00 73.75 195 ARG A C 1
ATOM 1517 O O . ARG A 1 195 ? -33.449 -13.471 61.880 1.00 73.75 195 ARG A O 1
ATOM 1524 N N . THR A 1 196 ? -31.292 -13.275 61.295 1.00 75.12 196 THR A N 1
ATOM 1525 C CA . THR A 1 196 ? -30.777 -13.742 62.595 1.00 75.12 196 THR A CA 1
ATOM 1526 C C . THR A 1 196 ? -31.024 -12.723 63.702 1.00 75.12 196 THR A C 1
ATOM 1528 O O . THR A 1 196 ? -31.552 -13.100 64.739 1.00 75.12 196 THR A O 1
ATOM 1531 N N . ARG A 1 197 ? -30.782 -11.428 63.457 1.00 70.50 197 ARG A N 1
ATOM 1532 C CA . ARG A 1 197 ? -31.081 -10.370 64.444 1.00 70.50 197 ARG A CA 1
ATOM 1533 C C . ARG A 1 197 ? -32.567 -10.246 64.790 1.00 70.50 197 ARG A C 1
ATOM 1535 O O . ARG A 1 197 ? -32.894 -9.850 65.900 1.00 70.50 197 ARG A O 1
ATOM 1542 N N . ALA A 1 198 ? -33.461 -10.565 63.855 1.00 68.12 198 ALA A N 1
ATOM 1543 C CA . ALA A 1 198 ? -34.904 -10.561 64.096 1.00 68.12 198 ALA A CA 1
ATOM 1544 C C . ALA A 1 198 ? -35.400 -11.771 64.913 1.00 68.12 198 ALA A C 1
ATOM 1546 O O . ALA A 1 198 ? -36.524 -11.737 65.389 1.00 68.12 198 ALA A O 1
ATOM 1547 N N . LYS A 1 199 ? -34.593 -12.834 65.050 1.00 66.56 199 LYS A N 1
ATOM 1548 C CA . LYS A 1 199 ? -34.906 -14.018 65.872 1.00 66.56 199 LYS A CA 1
ATOM 1549 C C . LYS A 1 199 ? -34.369 -13.934 67.307 1.00 66.56 199 LYS A C 1
ATOM 1551 O O . LYS A 1 199 ? -34.763 -14.749 68.129 1.00 66.56 199 LYS A O 1
ATOM 1556 N N . GLU A 1 200 ? -33.452 -13.008 67.579 1.00 62.94 200 GLU A N 1
ATOM 1557 C CA . GLU A 1 200 ? -32.846 -12.778 68.904 1.00 62.94 200 GLU A CA 1
ATOM 1558 C C . GLU A 1 200 ? -33.574 -11.690 69.719 1.00 62.94 200 GLU A C 1
ATOM 1560 O O . GLU A 1 200 ? -33.168 -11.391 70.840 1.00 62.94 200 GLU A O 1
ATOM 1565 N N . ARG A 1 201 ? -34.629 -11.086 69.158 1.00 52.09 201 ARG A N 1
ATOM 1566 C CA . ARG A 1 201 ? -35.552 -10.165 69.835 1.00 52.09 201 ARG A CA 1
ATOM 1567 C C . ARG A 1 201 ? -36.896 -10.842 70.031 1.00 52.09 201 ARG A C 1
ATOM 1569 O O . ARG A 1 201 ? -37.532 -10.535 71.058 1.00 52.09 201 ARG A O 1
#